Protein AF-A0A6M8VWE5-F1 (afdb_monomer)

Solvent-accessible surface area (backbone atoms only — not comparable to full-atom values): 10498 Å² total; per-residue (Å²): 145,87,81,88,87,76,88,83,74,93,84,83,83,91,85,79,93,81,83,80,83,78,76,69,70,76,81,87,74,70,77,74,68,63,61,76,45,59,41,79,74,76,52,72,68,44,45,49,39,44,30,65,55,45,49,64,32,52,50,23,32,72,73,40,56,74,71,44,21,54,48,24,43,53,59,65,44,54,65,58,68,41,86,69,48,24,54,46,39,39,51,51,52,41,74,60,38,50,70,63,37,53,54,34,42,68,41,92,49,55,72,33,13,30,49,27,28,46,50,30,15,48,54,35,32,60,73,38,44,55,55,32,61,60,33,54,62,42,88,52,63,70,40,17,53,30,16,50,53,11,50,52,42,26,52,52,44,50,76,77,41,84,49,63,46,65,73,79,51,53,60,55,55,54,48,44,71,76,57,58,74,129

Foldseek 3Di:
DPPDPPDDDDDDDDPDPPDPPPPPPPCPDDPLDQDQQQDPDADPVNLVSLLVLLVVLLVQLQPNDLVSNVVSLVSLLVSLPDQNRDLNSLVSNCVNPVVSLLVQLVDPPLSSNLSSLLSLLSSLADSSLVSLLVQCPPPPPSNVVSSVVSVVNSVVQVVRDPHNYDPVCVVVSVVCNVPPDD

Structure (mmCIF, N/CA/C/O backbone):
data_AF-A0A6M8VWE5-F1
#
_entry.id   AF-A0A6M8VWE5-F1
#
loop_
_atom_site.group_PDB
_atom_site.id
_atom_site.type_symbol
_atom_site.label_atom_id
_atom_site.label_alt_id
_atom_site.label_comp_id
_atom_site.label_asym_id
_atom_site.label_entity_id
_atom_site.label_seq_id
_atom_site.pdbx_PDB_ins_code
_atom_site.Cartn_x
_atom_site.Cartn_y
_atom_site.Cartn_z
_atom_site.occupancy
_atom_site.B_iso_or_equiv
_atom_site.auth_seq_id
_atom_site.auth_comp_id
_atom_site.auth_asym_id
_atom_site.auth_atom_id
_atom_site.pdbx_PDB_model_num
ATOM 1 N N . MET A 1 1 ? -28.622 81.169 -13.353 1.00 53.28 1 MET A N 1
ATOM 2 C CA . MET A 1 1 ? -27.261 80.603 -13.519 1.00 53.28 1 MET A CA 1
ATOM 3 C C . MET A 1 1 ? -27.114 79.248 -12.798 1.00 53.28 1 MET A C 1
ATOM 5 O O . MET A 1 1 ? -26.050 78.955 -12.278 1.00 53.28 1 MET A O 1
ATOM 9 N N . ALA A 1 2 ? -28.160 78.401 -12.782 1.00 53.31 2 ALA A N 1
ATOM 10 C CA . ALA A 1 2 ? -28.183 77.156 -11.993 1.00 53.31 2 ALA A CA 1
ATOM 11 C C . ALA A 1 2 ? -29.014 76.023 -12.645 1.00 53.31 2 ALA A C 1
ATOM 13 O O . ALA A 1 2 ? -29.638 75.232 -11.950 1.00 53.31 2 ALA A O 1
ATOM 14 N N . GLU A 1 3 ? -29.053 75.945 -13.983 1.00 52.59 3 GLU A N 1
ATOM 15 C CA . GLU A 1 3 ? -29.968 75.021 -14.690 1.00 52.59 3 GLU A CA 1
ATOM 16 C C . GLU A 1 3 ? -29.360 74.325 -15.926 1.00 52.59 3 GLU A C 1
ATOM 18 O O . GLU A 1 3 ? -30.067 73.803 -16.780 1.00 52.59 3 GLU A O 1
ATOM 23 N N . ARG A 1 4 ? -28.025 74.278 -16.035 1.00 52.88 4 ARG A N 1
ATOM 24 C CA . ARG A 1 4 ? -27.308 73.750 -17.217 1.00 52.88 4 ARG A CA 1
ATOM 25 C C . ARG A 1 4 ? -26.644 72.374 -17.037 1.00 52.88 4 ARG A C 1
ATOM 27 O O . ARG A 1 4 ? -25.819 71.995 -17.857 1.00 52.88 4 ARG A O 1
ATOM 34 N N . MET A 1 5 ? -26.998 71.609 -16.001 1.00 54.84 5 MET A N 1
ATOM 35 C CA . MET A 1 5 ? -26.301 70.354 -15.643 1.00 54.84 5 MET A CA 1
ATOM 36 C C . MET A 1 5 ? -27.196 69.107 -15.580 1.00 54.84 5 MET A C 1
ATOM 38 O O . MET A 1 5 ? -26.909 68.143 -14.877 1.00 54.84 5 MET A O 1
ATOM 42 N N . ARG A 1 6 ? -28.289 69.091 -16.346 1.00 55.53 6 ARG A N 1
ATOM 43 C CA . ARG A 1 6 ? -29.068 67.879 -16.636 1.00 55.53 6 ARG A CA 1
ATOM 44 C C . ARG A 1 6 ? -29.276 67.819 -18.145 1.00 55.53 6 ARG A C 1
ATOM 46 O O . ARG A 1 6 ? -29.725 68.811 -18.703 1.00 55.53 6 ARG A O 1
ATOM 53 N N . ARG A 1 7 ? -29.037 66.653 -18.760 1.00 53.41 7 ARG A N 1
ATOM 54 C CA . ARG A 1 7 ? -29.209 66.323 -20.199 1.00 53.41 7 ARG A CA 1
ATOM 55 C C . ARG A 1 7 ? -27.950 66.449 -21.071 1.00 53.41 7 ARG A C 1
ATOM 57 O O . ARG A 1 7 ? -27.929 67.223 -22.016 1.00 53.41 7 ARG A O 1
ATOM 64 N N . ILE A 1 8 ? -26.955 65.600 -20.817 1.00 57.03 8 ILE A N 1
ATOM 65 C CA . ILE A 1 8 ? -26.149 65.012 -21.900 1.00 57.03 8 ILE A CA 1
ATOM 66 C C . ILE A 1 8 ? -26.122 63.492 -21.632 1.00 57.03 8 ILE A C 1
ATOM 68 O O . ILE A 1 8 ? -25.490 63.039 -20.688 1.00 57.03 8 ILE A O 1
ATOM 72 N N . THR A 1 9 ? -27.102 62.754 -22.170 1.00 54.66 9 THR A N 1
ATOM 73 C CA . THR A 1 9 ? -26.881 61.803 -23.285 1.00 54.66 9 THR A CA 1
ATOM 74 C C . THR A 1 9 ? -26.186 60.527 -22.777 1.00 54.66 9 THR A C 1
ATOM 76 O O . THR A 1 9 ? -24.971 60.435 -22.761 1.00 54.66 9 THR A O 1
ATOM 79 N N . ARG A 1 10 ? -26.887 59.550 -22.176 1.00 55.53 10 ARG A N 1
ATOM 80 C CA . ARG A 1 10 ? -27.600 58.461 -22.887 1.00 55.53 10 ARG A CA 1
ATOM 81 C C . ARG A 1 10 ? -27.092 58.267 -24.318 1.00 55.53 10 ARG A C 1
ATOM 83 O O . ARG A 1 10 ? -27.664 58.881 -25.205 1.00 55.53 10 ARG A O 1
ATOM 90 N N . LEU A 1 11 ? -26.049 57.450 -24.497 1.00 56.16 11 LEU A N 1
ATOM 91 C CA . LEU A 1 11 ? -25.723 56.631 -25.684 1.00 56.16 11 LEU A CA 1
ATOM 92 C C . LEU A 1 11 ? -24.263 56.159 -25.563 1.00 56.16 11 LEU A C 1
ATOM 94 O O . LEU A 1 11 ? -23.374 56.846 -26.036 1.00 56.16 11 LEU A O 1
ATOM 98 N N . PHE A 1 12 ? -24.016 55.023 -24.906 1.00 48.28 12 PHE A N 1
ATOM 99 C CA . PHE A 1 12 ? -22.943 54.086 -25.287 1.00 48.28 12 PHE A CA 1
ATOM 100 C C . PHE A 1 12 ? -23.171 52.726 -24.596 1.00 48.28 12 PHE A C 1
ATOM 102 O O . PHE A 1 12 ? -22.573 52.421 -23.566 1.00 48.28 12 PHE A O 1
ATOM 109 N N . PRO A 1 13 ? -24.107 51.911 -25.109 1.00 58.00 13 PRO A N 1
ATOM 110 C CA . PRO A 1 13 ? -24.077 50.467 -24.926 1.00 58.00 13 PRO A CA 1
ATOM 111 C C . PRO A 1 13 ? -23.091 49.837 -25.945 1.00 58.00 13 PRO A C 1
ATOM 113 O O . PRO A 1 13 ? -22.743 50.470 -26.938 1.00 58.00 13 PRO A O 1
ATOM 116 N N . VAL A 1 14 ? -22.722 48.562 -25.757 1.00 51.16 14 VAL A N 1
ATOM 117 C CA . VAL A 1 14 ? -22.163 47.647 -26.795 1.00 51.16 14 VAL A CA 1
ATOM 118 C C . VAL A 1 14 ? -20.628 47.547 -26.971 1.00 51.16 14 VAL A C 1
ATOM 120 O O . VAL A 1 14 ? -20.170 47.109 -28.017 1.00 51.16 14 VAL A O 1
ATOM 123 N N . LEU A 1 15 ? -19.775 47.823 -25.975 1.00 48.59 15 LEU A N 1
ATOM 124 C CA . LEU A 1 15 ? -18.328 47.581 -26.174 1.00 48.59 15 LEU A CA 1
ATOM 125 C C . LEU A 1 15 ? -17.571 47.086 -24.940 1.00 48.59 15 LEU A C 1
ATOM 127 O O . LEU A 1 15 ? -16.626 47.718 -24.497 1.00 48.59 15 LEU A O 1
ATOM 131 N N . LEU A 1 16 ? -17.964 45.927 -24.397 1.00 50.66 16 LEU A N 1
ATOM 132 C CA . LEU A 1 16 ? -16.999 45.020 -23.749 1.00 50.66 16 LEU A CA 1
ATOM 133 C C . LEU A 1 16 ? -17.520 43.571 -23.663 1.00 50.66 16 LEU A C 1
ATOM 135 O O . LEU A 1 16 ? -17.358 42.868 -22.670 1.00 50.66 16 LEU A O 1
ATOM 139 N N . THR A 1 17 ? -18.160 43.111 -24.734 1.00 52.81 17 THR A N 1
ATOM 140 C CA . THR A 1 17 ? -18.652 41.737 -24.907 1.00 52.81 17 THR A CA 1
ATOM 141 C C . THR A 1 17 ? -17.543 40.840 -25.484 1.00 52.81 17 THR A C 1
ATOM 143 O O . THR A 1 17 ? -17.741 40.200 -26.509 1.00 52.81 17 THR A O 1
ATOM 146 N N . LEU A 1 18 ? -16.332 40.846 -24.903 1.00 50.97 18 LEU A N 1
ATOM 147 C CA . LEU A 1 18 ? -15.209 40.026 -25.400 1.00 50.97 18 LEU A CA 1
ATOM 148 C C . LEU A 1 18 ? -14.121 39.742 -24.341 1.00 50.97 18 LEU A C 1
ATOM 150 O O . LEU A 1 18 ? -12.933 39.830 -24.625 1.00 50.97 18 LEU A O 1
ATOM 154 N N . ALA A 1 19 ? -14.504 39.433 -23.099 1.00 52.41 19 ALA A N 1
ATOM 155 C CA . ALA A 1 19 ? -13.534 39.128 -22.035 1.00 52.41 19 ALA A CA 1
ATOM 156 C C . ALA A 1 19 ? -13.986 38.007 -21.078 1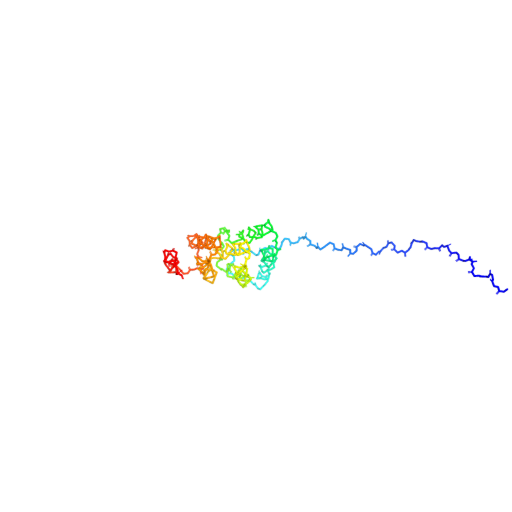.00 52.41 19 ALA A C 1
ATOM 158 O O . ALA A 1 19 ? -13.614 38.006 -19.911 1.00 52.41 19 ALA A O 1
ATOM 159 N N . ALA A 1 20 ? -14.810 37.059 -21.544 1.00 51.19 20 ALA A N 1
ATOM 160 C CA . ALA A 1 20 ? -15.403 36.035 -20.669 1.00 51.19 20 ALA A CA 1
ATOM 161 C C . ALA A 1 20 ? -15.288 34.583 -21.178 1.00 51.19 20 ALA A C 1
ATOM 163 O O . ALA A 1 20 ? -15.993 33.711 -20.685 1.00 51.19 20 ALA A O 1
ATOM 164 N N . CYS A 1 21 ? -14.392 34.292 -22.129 1.00 49.28 21 CYS A N 1
ATOM 165 C CA . CYS A 1 21 ? -14.087 32.912 -22.554 1.00 49.28 21 CYS A CA 1
ATOM 166 C C . CYS A 1 21 ? -12.735 32.387 -22.027 1.00 49.28 21 CYS A C 1
ATOM 168 O O . CYS A 1 21 ? -12.217 31.413 -22.557 1.00 49.28 21 CYS A O 1
ATOM 170 N N . VAL A 1 22 ? -12.163 32.999 -20.979 1.00 55.31 22 VAL A N 1
ATOM 171 C CA . VAL A 1 22 ? -10.914 32.522 -20.333 1.00 55.31 22 VAL A CA 1
ATOM 172 C C . VAL A 1 22 ? -11.195 31.742 -19.041 1.00 55.31 22 VAL A C 1
ATOM 174 O O . VAL A 1 22 ? -10.306 31.511 -18.229 1.00 55.31 22 VAL A O 1
ATOM 177 N N . PHE A 1 23 ? -12.422 31.248 -18.856 1.00 56.16 23 PHE A N 1
ATOM 178 C CA . PHE A 1 23 ? -12.626 30.079 -18.001 1.00 56.16 23 PHE A CA 1
ATOM 179 C C . PHE A 1 23 ? -12.147 28.851 -18.771 1.00 56.16 23 PHE A C 1
ATOM 181 O O . PHE A 1 23 ? -12.939 28.041 -19.246 1.00 56.16 23 PHE A O 1
ATOM 188 N N . SER A 1 24 ? -10.827 28.757 -18.935 1.00 57.91 24 SER A N 1
ATOM 189 C CA . SER A 1 24 ? -10.140 27.532 -19.302 1.00 57.91 24 SER A CA 1
ATOM 190 C C . SER A 1 24 ? -10.585 26.480 -18.296 1.00 57.91 24 SER A C 1
ATOM 192 O O . SER A 1 24 ? -10.129 26.472 -17.152 1.00 57.91 24 SER A O 1
ATOM 194 N N . THR A 1 25 ? -11.531 25.629 -18.687 1.00 57.16 25 THR A N 1
ATOM 195 C CA . THR A 1 25 ? -11.810 24.393 -17.963 1.00 57.16 25 THR A CA 1
ATOM 196 C C . THR A 1 25 ? -10.462 23.718 -17.746 1.00 57.16 25 THR A C 1
ATOM 198 O O . THR A 1 25 ? -9.737 23.551 -18.736 1.00 57.16 25 THR A O 1
ATOM 201 N N . PRO A 1 26 ? -10.072 23.383 -16.502 1.00 58.34 26 PRO A N 1
ATOM 202 C CA . PRO A 1 26 ? -8.828 22.665 -16.289 1.00 58.34 26 PRO A CA 1
ATOM 203 C C . PRO A 1 26 ? -8.879 21.436 -17.187 1.00 58.34 26 PRO A C 1
ATOM 205 O O . PRO A 1 26 ? -9.919 20.782 -17.284 1.00 58.34 26 PRO A O 1
ATOM 208 N N . ALA A 1 27 ? -7.798 21.209 -17.926 1.00 53.81 27 ALA A N 1
ATOM 209 C CA . ALA A 1 27 ? -7.677 20.125 -18.879 1.00 53.81 27 ALA A CA 1
ATOM 210 C C . ALA A 1 27 ? -7.803 18.776 -18.146 1.00 53.81 27 ALA A C 1
ATOM 212 O O . ALA A 1 27 ? -6.816 18.130 -17.810 1.00 53.81 27 ALA A O 1
ATOM 213 N N . PHE A 1 28 ? -9.038 18.344 -17.892 1.00 51.38 28 PHE A N 1
ATOM 214 C CA . PHE A 1 28 ? -9.401 16.983 -17.527 1.00 51.38 28 PHE A CA 1
ATOM 215 C C . PHE A 1 28 ? -9.200 16.122 -18.777 1.00 51.38 28 PHE A C 1
ATOM 217 O O . PHE A 1 28 ? -10.156 15.810 -19.480 1.00 51.38 28 PHE A O 1
ATOM 224 N N . GLY A 1 29 ? -7.952 15.839 -19.150 1.00 45.94 29 GLY A N 1
ATOM 225 C CA . GLY A 1 29 ? -7.696 15.253 -20.470 1.00 45.94 29 GLY A CA 1
ATOM 226 C C . GLY A 1 29 ? -6.442 14.415 -20.619 1.00 45.94 29 GLY A C 1
ATOM 227 O O . GLY A 1 29 ? -6.321 13.707 -21.612 1.00 45.94 29 GLY A O 1
ATOM 228 N N . GLN A 1 30 ? -5.537 14.420 -19.647 1.00 55.78 30 GLN A N 1
ATOM 229 C CA . GLN A 1 30 ? -4.517 13.387 -19.567 1.00 55.78 30 GLN A CA 1
ATOM 230 C C . GLN A 1 30 ? -4.830 12.577 -18.324 1.00 55.78 30 GLN A C 1
ATOM 232 O O . GLN A 1 30 ? -4.459 12.945 -17.215 1.00 55.78 30 GLN A O 1
ATOM 237 N N . LEU A 1 31 ? -5.589 11.491 -18.519 1.00 54.59 31 LEU A N 1
ATOM 238 C CA . LEU A 1 31 ? -5.511 10.349 -17.614 1.00 54.59 31 LEU A CA 1
ATOM 239 C C . LEU A 1 31 ? -4.023 10.078 -17.454 1.00 54.59 31 LEU A C 1
ATOM 241 O O . LEU A 1 31 ? -3.384 9.659 -18.416 1.00 54.59 31 LEU A O 1
ATOM 245 N N . GLU A 1 32 ? -3.478 10.445 -16.298 1.00 70.00 32 GLU A N 1
ATOM 246 C CA . GLU A 1 32 ? -2.050 10.387 -16.057 1.00 70.00 32 GLU A CA 1
ATOM 247 C C . GLU A 1 32 ? -1.624 8.934 -16.202 1.00 70.00 32 GLU A C 1
ATOM 249 O O . GLU A 1 32 ? -1.943 8.071 -15.376 1.00 70.00 32 GLU A O 1
ATOM 254 N N . SER A 1 33 ? -1.051 8.634 -17.365 1.00 85.38 33 SER A N 1
ATOM 255 C CA . SER A 1 33 ? -0.776 7.271 -17.759 1.00 85.38 33 SER A CA 1
ATOM 256 C C . SER A 1 33 ? 0.362 6.793 -16.884 1.00 85.38 33 SER A C 1
ATOM 258 O O . SER A 1 33 ? 1.475 7.308 -16.986 1.00 85.38 33 SER A O 1
ATOM 260 N N . LEU A 1 34 ? 0.081 5.818 -16.023 1.00 93.12 34 LEU A N 1
ATOM 261 C CA . LEU A 1 34 ? 1.135 5.153 -15.279 1.00 93.12 34 LEU A CA 1
ATOM 262 C C . LEU A 1 34 ? 2.167 4.574 -16.256 1.00 93.12 34 LEU A C 1
ATOM 264 O O . LEU A 1 34 ? 1.775 4.001 -17.282 1.00 93.12 34 LEU A O 1
ATOM 268 N N . PRO A 1 35 ? 3.465 4.654 -15.927 1.00 95.44 35 PRO A N 1
ATOM 269 C CA . PRO A 1 35 ? 4.476 3.927 -16.674 1.00 95.44 35 PRO A CA 1
ATOM 270 C C . PRO A 1 35 ? 4.178 2.414 -16.643 1.00 95.44 35 PRO A C 1
ATOM 272 O O . PRO A 1 35 ? 3.539 1.929 -15.699 1.00 95.44 35 PRO A O 1
ATOM 275 N N . PRO A 1 36 ? 4.642 1.641 -17.645 1.00 95.94 36 PRO A N 1
ATOM 276 C CA . PRO A 1 36 ? 4.513 0.186 -17.643 1.00 95.94 36 PRO A CA 1
ATOM 277 C C . PRO A 1 36 ? 5.018 -0.414 -16.327 1.00 95.94 36 PRO A C 1
ATOM 279 O O . PRO A 1 36 ? 6.064 -0.005 -15.820 1.00 95.94 36 PRO A O 1
ATOM 282 N N . THR A 1 37 ? 4.256 -1.345 -15.750 1.00 95.38 37 THR A N 1
ATOM 283 C CA . THR A 1 37 ? 4.498 -1.913 -14.408 1.00 95.38 37 THR A CA 1
ATOM 284 C C . THR A 1 37 ? 5.548 -3.024 -14.394 1.00 95.38 37 THR A C 1
ATOM 286 O O . THR A 1 37 ? 5.927 -3.499 -13.330 1.00 95.38 37 THR A O 1
ATOM 289 N N . ASP A 1 38 ? 5.988 -3.467 -15.566 1.00 94.94 38 ASP A N 1
ATOM 290 C CA . ASP A 1 38 ? 6.959 -4.536 -15.807 1.00 94.94 38 ASP A CA 1
ATOM 291 C C . ASP A 1 38 ? 8.393 -4.012 -16.024 1.00 94.94 38 ASP A C 1
ATOM 293 O O . ASP A 1 38 ? 9.336 -4.800 -16.102 1.00 94.94 38 ASP A O 1
ATOM 297 N N . LYS A 1 39 ? 8.599 -2.685 -16.061 1.00 95.50 39 LYS A N 1
ATOM 298 C CA . LYS A 1 39 ? 9.935 -2.073 -16.169 1.00 95.50 39 LYS A CA 1
ATOM 299 C C . LYS A 1 39 ? 10.836 -2.489 -15.006 1.00 95.50 39 LYS A C 1
ATOM 301 O O . LYS A 1 39 ? 10.412 -2.534 -13.854 1.00 95.50 39 LYS A O 1
ATOM 306 N N . THR A 1 40 ? 12.118 -2.700 -15.285 1.00 94.12 40 THR A N 1
ATOM 307 C CA . THR A 1 40 ? 13.145 -2.999 -14.268 1.00 94.12 40 THR A CA 1
ATOM 308 C C . THR A 1 40 ? 13.851 -1.750 -13.738 1.00 94.12 40 THR A C 1
ATOM 310 O O . THR A 1 40 ? 14.436 -1.791 -12.657 1.00 94.12 40 THR A O 1
ATOM 313 N N . VAL A 1 41 ? 13.772 -0.631 -14.465 1.00 95.88 41 VAL A N 1
ATOM 314 C CA . VAL A 1 41 ? 14.356 0.665 -14.097 1.00 95.88 41 VAL A CA 1
ATOM 315 C C . VAL A 1 41 ? 13.323 1.762 -14.341 1.00 95.88 41 VAL A C 1
ATOM 317 O O . VAL A 1 41 ? 12.691 1.799 -15.396 1.00 95.88 41 VAL A O 1
ATOM 320 N N . TYR A 1 42 ? 13.168 2.652 -13.362 1.00 95.94 42 TYR A N 1
ATOM 321 C CA . TYR A 1 42 ? 12.267 3.802 -13.420 1.00 95.94 42 TYR A CA 1
ATOM 322 C C . TYR A 1 42 ? 13.092 5.084 -13.408 1.00 95.94 42 TYR A C 1
ATOM 324 O O . TYR A 1 42 ? 13.862 5.315 -12.473 1.00 95.94 42 TYR A O 1
ATOM 332 N N . SER A 1 43 ? 12.929 5.898 -14.449 1.00 97.06 43 SER A N 1
ATOM 333 C CA . SER A 1 43 ? 13.507 7.242 -14.521 1.00 97.06 43 SER A CA 1
ATOM 334 C C . SER A 1 43 ? 12.826 8.191 -13.529 1.00 97.06 43 SER A C 1
ATOM 336 O O . SER A 1 43 ? 11.756 7.884 -13.000 1.00 97.06 43 SER A O 1
ATOM 338 N N . ASP A 1 44 ? 13.399 9.374 -13.305 1.00 96.25 44 ASP A N 1
ATOM 339 C CA . ASP A 1 44 ? 12.764 10.395 -12.459 1.00 96.25 44 ASP A CA 1
ATOM 340 C C . ASP A 1 44 ? 11.414 10.853 -13.027 1.00 96.25 44 ASP A C 1
ATOM 342 O O . ASP A 1 44 ? 10.466 11.061 -12.271 1.00 96.25 44 ASP A O 1
ATOM 346 N N . ALA A 1 45 ? 11.286 10.907 -14.357 1.00 95.81 45 ALA A N 1
ATOM 347 C CA . ALA A 1 45 ? 10.015 11.184 -15.021 1.00 95.81 45 ALA A CA 1
ATOM 348 C C . ALA A 1 45 ? 8.971 10.089 -14.739 1.00 95.81 45 ALA A C 1
ATOM 350 O O . ALA A 1 45 ? 7.825 10.402 -14.418 1.00 95.81 45 ALA A O 1
ATOM 351 N N . ASP A 1 46 ? 9.364 8.809 -14.785 1.00 97.00 46 ASP A N 1
ATOM 352 C CA . ASP A 1 46 ? 8.452 7.712 -14.442 1.00 97.00 46 ASP A CA 1
ATOM 353 C C . ASP A 1 46 ? 8.025 7.782 -12.963 1.00 97.00 46 ASP A C 1
ATOM 355 O O . ASP A 1 46 ? 6.858 7.573 -12.633 1.00 97.00 46 ASP A O 1
ATOM 359 N N . LYS A 1 47 ? 8.956 8.100 -12.052 1.00 97.12 47 LYS A N 1
ATOM 360 C CA . LYS A 1 47 ? 8.651 8.274 -10.621 1.00 97.12 47 LYS A CA 1
ATOM 361 C C . LYS A 1 47 ? 7.709 9.448 -10.382 1.00 97.12 47 LYS A C 1
ATOM 363 O O . LYS A 1 47 ? 6.808 9.337 -9.555 1.00 97.12 47 LYS A O 1
ATOM 368 N N . GLN A 1 48 ? 7.877 10.546 -11.117 1.00 95.81 48 GLN A N 1
ATOM 369 C CA . GLN A 1 48 ? 6.978 11.693 -11.047 1.00 95.81 48 GLN A CA 1
ATOM 370 C C . GLN A 1 48 ? 5.561 11.321 -11.502 1.00 95.81 48 GLN A C 1
ATOM 372 O O . GLN A 1 48 ? 4.609 11.682 -10.816 1.00 95.81 48 GLN A O 1
ATOM 377 N N . GLN A 1 49 ? 5.420 10.538 -12.578 1.0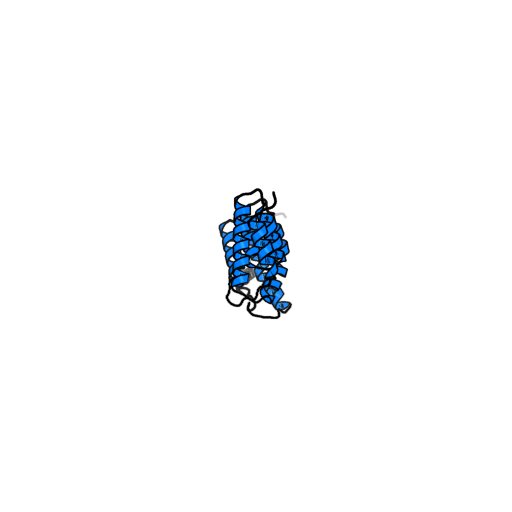0 96.00 49 GLN A N 1
ATOM 378 C CA . GLN A 1 49 ? 4.123 10.013 -13.030 1.00 96.00 49 GLN A CA 1
ATOM 379 C C . GLN A 1 49 ? 3.478 9.086 -11.992 1.00 96.00 49 GLN A C 1
ATOM 381 O O . GLN A 1 49 ? 2.279 9.175 -11.738 1.00 96.00 49 GLN A O 1
ATOM 386 N N . ILE A 1 50 ? 4.262 8.207 -11.356 1.00 97.00 50 ILE A N 1
ATOM 387 C CA . ILE A 1 50 ? 3.767 7.355 -10.264 1.00 97.00 50 ILE A CA 1
ATOM 388 C C . ILE A 1 50 ? 3.298 8.219 -9.092 1.00 97.00 50 ILE A C 1
ATOM 390 O O . ILE A 1 50 ? 2.201 8.005 -8.583 1.00 97.00 50 ILE A O 1
ATOM 394 N N . ASN A 1 51 ? 4.089 9.211 -8.684 1.00 96.56 51 ASN A N 1
ATOM 395 C CA . ASN A 1 51 ? 3.732 10.099 -7.584 1.00 96.56 51 ASN A CA 1
ATOM 396 C C . ASN A 1 51 ? 2.440 10.866 -7.876 1.00 96.56 51 ASN A C 1
ATOM 398 O O . ASN A 1 51 ? 1.519 10.857 -7.066 1.00 96.56 51 ASN A O 1
ATOM 402 N N . ALA A 1 52 ? 2.338 11.473 -9.053 1.00 95.50 52 ALA A N 1
ATOM 403 C CA . ALA A 1 52 ? 1.169 12.242 -9.444 1.00 95.50 52 ALA A CA 1
ATOM 404 C C . ALA A 1 52 ? -0.086 11.360 -9.635 1.00 95.50 52 ALA A C 1
ATOM 406 O O . ALA A 1 52 ? -1.187 11.773 -9.267 1.00 95.50 52 ALA A O 1
ATOM 407 N N . TYR A 1 53 ? 0.079 10.083 -10.004 1.00 96.38 53 TYR A N 1
ATOM 408 C CA . TYR A 1 53 ? -0.990 9.088 -9.904 1.00 96.38 53 TYR A CA 1
ATOM 409 C C . TYR A 1 53 ? -1.383 8.792 -8.443 1.00 96.38 53 TYR A C 1
ATOM 411 O O . TYR A 1 53 ? -2.568 8.715 -8.109 1.00 96.38 53 TYR A O 1
ATOM 419 N N . VAL A 1 54 ? -0.417 8.586 -7.552 1.00 97.44 54 VAL A N 1
ATOM 420 C CA . VAL A 1 54 ? -0.648 8.119 -6.177 1.00 97.44 54 VAL A CA 1
ATOM 421 C C . VAL A 1 54 ? -1.224 9.217 -5.275 1.00 97.44 54 VAL A C 1
ATOM 423 O O . VAL A 1 54 ? -2.236 8.989 -4.608 1.00 97.44 54 VAL A O 1
ATOM 426 N N . THR A 1 55 ? -0.634 10.413 -5.265 1.00 96.94 55 THR A N 1
ATOM 427 C CA . THR A 1 55 ? -0.971 11.511 -4.342 1.00 96.94 55 THR A CA 1
ATOM 428 C C . THR A 1 55 ? -2.469 11.862 -4.283 1.00 96.94 55 THR A C 1
ATOM 430 O O . THR A 1 55 ? -3.022 11.852 -3.180 1.00 96.94 55 THR A O 1
ATOM 433 N N . PRO A 1 56 ? -3.186 12.130 -5.395 1.00 96.50 56 PRO A N 1
ATOM 434 C CA . PRO A 1 56 ? -4.603 12.504 -5.328 1.00 96.50 56 PRO A CA 1
ATOM 435 C C . PRO A 1 56 ? -5.491 11.369 -4.795 1.00 96.50 56 PRO A C 1
ATOM 437 O O . PRO A 1 56 ? -6.514 11.615 -4.149 1.00 96.50 56 PRO A O 1
ATOM 440 N N . ARG A 1 57 ? -5.092 10.112 -5.017 1.00 98.12 57 ARG A N 1
ATOM 441 C CA . ARG A 1 57 ? -5.806 8.935 -4.508 1.00 98.12 57 ARG A CA 1
ATOM 442 C C . ARG A 1 57 ? -5.584 8.764 -3.011 1.00 98.12 57 ARG A C 1
ATOM 444 O O . ARG A 1 57 ? -6.542 8.493 -2.296 1.00 98.12 57 ARG A O 1
ATOM 451 N N . LEU A 1 58 ? -4.370 9.005 -2.517 1.00 98.25 58 LEU A N 1
ATOM 452 C CA . LEU A 1 58 ? -4.109 9.051 -1.075 1.00 98.25 58 LEU A CA 1
ATOM 453 C C . LEU A 1 58 ? -4.885 10.188 -0.399 1.00 98.25 58 LEU A C 1
ATOM 455 O O . LEU A 1 58 ? -5.515 9.965 0.633 1.00 98.25 58 LEU A O 1
ATOM 459 N N . GLY A 1 59 ? -4.949 11.365 -1.029 1.00 97.94 59 GLY A N 1
ATOM 460 C CA . GLY A 1 59 ? -5.798 12.466 -0.566 1.00 97.94 59 GLY A CA 1
ATOM 461 C C . GLY A 1 59 ? -7.281 12.083 -0.499 1.00 97.94 59 GLY A C 1
ATOM 462 O O . GLY A 1 59 ? -7.966 12.436 0.459 1.00 97.94 59 GLY A O 1
ATOM 463 N N . SER A 1 60 ? -7.763 11.297 -1.466 1.00 97.88 60 SER A N 1
ATOM 464 C CA . SER A 1 60 ? -9.136 10.773 -1.478 1.00 97.88 60 SER A CA 1
ATOM 465 C C . SER A 1 60 ? -9.384 9.693 -0.418 1.00 97.88 60 SER A C 1
ATOM 467 O O . SER A 1 60 ? -10.510 9.577 0.058 1.00 97.88 60 SER A O 1
ATOM 469 N N . ILE A 1 61 ? -8.365 8.920 -0.024 1.00 98.12 61 ILE A N 1
ATOM 470 C CA . ILE A 1 61 ? -8.460 7.986 1.110 1.00 98.12 61 ILE A CA 1
ATOM 471 C C . ILE A 1 61 ? -8.586 8.752 2.430 1.00 98.12 61 ILE A C 1
ATOM 473 O O . ILE A 1 61 ? -9.425 8.388 3.246 1.00 98.12 61 ILE A O 1
ATOM 477 N N . GLY A 1 62 ? -7.786 9.801 2.638 1.00 97.44 62 GLY A N 1
ATOM 478 C CA . GLY A 1 62 ? -7.812 10.568 3.888 1.00 97.44 62 GLY A CA 1
ATOM 479 C C . GLY A 1 62 ? -9.043 11.459 4.039 1.00 97.44 62 GLY A C 1
ATOM 480 O O . GLY A 1 62 ? -9.666 11.479 5.095 1.00 97.44 62 GLY A O 1
ATOM 481 N N . ASN A 1 63 ? -9.420 12.164 2.970 1.00 96.75 63 ASN A N 1
ATOM 482 C CA . ASN A 1 63 ? -10.388 13.264 3.045 1.00 96.75 63 ASN A CA 1
ATOM 483 C C . ASN A 1 63 ? -11.697 13.001 2.291 1.00 96.75 63 ASN A C 1
ATOM 485 O O . ASN A 1 63 ? -12.613 13.815 2.354 1.00 96.75 63 ASN A O 1
ATOM 489 N N . GLY A 1 64 ? -11.782 11.917 1.518 1.00 91.31 64 GLY A N 1
ATOM 490 C CA . GLY A 1 64 ? -12.979 11.609 0.742 1.00 91.31 64 GLY A CA 1
ATOM 491 C C . GLY A 1 64 ? -14.082 10.980 1.587 1.00 91.31 64 GLY A C 1
ATOM 492 O O . GLY A 1 64 ? -13.821 10.400 2.635 1.00 91.31 64 GLY A O 1
ATOM 493 N N . GLU A 1 65 ? -15.309 11.013 1.077 1.00 95.44 65 GLU A N 1
ATOM 494 C CA . GLU A 1 65 ? -16.421 10.200 1.584 1.00 95.44 65 GLU A CA 1
ATOM 495 C C . GLU A 1 65 ? -16.184 8.703 1.331 1.00 95.44 65 GLU A C 1
ATOM 497 O O . GLU A 1 65 ? -15.401 8.334 0.452 1.00 95.44 65 GLU A O 1
ATOM 502 N N . THR A 1 66 ? -16.914 7.821 2.021 1.00 95.00 66 THR A N 1
ATOM 503 C CA . THR A 1 66 ? -16.759 6.352 1.933 1.00 95.00 66 THR A CA 1
ATOM 504 C C . THR A 1 66 ? -16.610 5.834 0.497 1.00 95.00 66 THR A C 1
ATOM 506 O O . THR A 1 66 ? -15.644 5.138 0.180 1.00 95.00 66 THR A O 1
ATOM 509 N N . A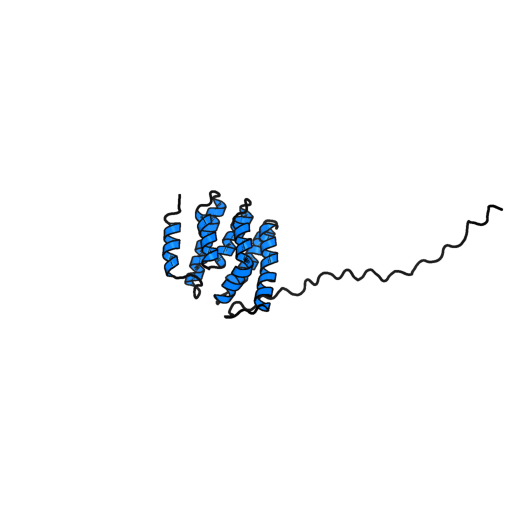LA A 1 67 ? -17.498 6.239 -0.417 1.00 95.94 67 ALA A N 1
ATOM 510 C CA . ALA A 1 67 ? -17.441 5.818 -1.819 1.00 95.94 67 ALA A CA 1
ATOM 511 C C . ALA A 1 67 ? -16.182 6.322 -2.556 1.00 95.94 67 ALA A C 1
ATOM 513 O O . ALA A 1 67 ? -15.633 5.626 -3.417 1.00 95.94 67 ALA A O 1
ATOM 514 N N . ALA A 1 68 ? -15.705 7.525 -2.224 1.00 96.81 68 ALA A N 1
ATOM 515 C CA . ALA A 1 68 ? -14.478 8.083 -2.782 1.00 96.81 68 ALA A CA 1
ATOM 516 C C . ALA A 1 68 ? -13.237 7.356 -2.246 1.00 96.81 68 ALA A C 1
ATOM 518 O O . ALA A 1 68 ? -12.365 7.018 -3.048 1.00 96.81 68 ALA A O 1
ATOM 519 N N . ARG A 1 69 ? -13.201 7.034 -0.945 1.00 97.75 69 ARG A N 1
ATOM 520 C CA . ARG A 1 69 ? -12.124 6.252 -0.313 1.00 97.75 69 ARG A CA 1
ATOM 521 C C . ARG A 1 69 ? -11.994 4.875 -0.952 1.00 97.75 69 ARG A C 1
ATOM 523 O O . ARG A 1 69 ? -10.909 4.481 -1.377 1.00 97.75 69 ARG A O 1
ATOM 530 N N . GLU A 1 70 ? -13.110 4.163 -1.099 1.00 96.56 70 GLU A N 1
ATOM 531 C CA . GLU A 1 70 ? -13.109 2.834 -1.709 1.00 96.56 70 GLU A CA 1
ATOM 532 C C . GLU A 1 70 ? -12.673 2.853 -3.172 1.00 96.56 70 GLU A C 1
ATOM 534 O O . GLU A 1 70 ? -11.918 1.981 -3.607 1.00 96.56 70 GLU A O 1
ATOM 539 N N . ARG A 1 71 ? -13.154 3.832 -3.946 1.00 97.75 71 ARG A N 1
ATOM 540 C CA . ARG A 1 71 ? -12.736 4.016 -5.338 1.00 97.75 71 ARG A CA 1
ATOM 541 C C . ARG A 1 71 ? -11.237 4.285 -5.416 1.00 97.75 71 ARG A C 1
ATOM 543 O O . ARG A 1 71 ? -10.555 3.599 -6.169 1.00 97.75 71 ARG A O 1
ATOM 550 N N . ALA A 1 72 ? -10.727 5.209 -4.604 1.00 98.00 72 ALA A N 1
ATOM 551 C CA . ALA A 1 72 ? -9.309 5.538 -4.566 1.00 98.00 72 ALA A CA 1
ATOM 552 C C . ALA A 1 72 ? -8.449 4.323 -4.199 1.00 98.00 72 ALA A C 1
ATOM 554 O O . ALA A 1 72 ? -7.467 4.039 -4.886 1.00 98.00 72 ALA A O 1
ATOM 555 N N . ARG A 1 73 ? -8.865 3.535 -3.197 1.00 98.25 73 ARG A N 1
ATOM 556 C CA . ARG A 1 73 ? -8.227 2.253 -2.882 1.00 98.25 73 ARG A CA 1
ATOM 557 C C . ARG A 1 73 ? -8.241 1.322 -4.090 1.00 98.25 73 ARG A C 1
ATOM 559 O O . ARG A 1 73 ? -7.189 0.823 -4.466 1.00 98.25 73 ARG A O 1
ATOM 566 N N . ARG A 1 74 ? -9.399 1.072 -4.714 1.00 97.88 74 ARG A N 1
ATOM 567 C CA . ARG A 1 74 ? -9.483 0.178 -5.886 1.00 97.88 74 ARG A CA 1
ATOM 568 C C . ARG A 1 74 ? -8.521 0.615 -6.988 1.00 97.88 74 ARG A C 1
ATOM 570 O O . ARG A 1 74 ? -7.797 -0.226 -7.506 1.00 97.88 74 ARG A O 1
ATOM 577 N N . GLU A 1 75 ? -8.470 1.905 -7.299 1.00 97.12 75 GLU A N 1
ATOM 578 C CA . GLU A 1 75 ? -7.566 2.451 -8.313 1.00 97.12 75 GLU A CA 1
ATOM 579 C C . GLU A 1 75 ? -6.086 2.283 -7.946 1.00 97.12 75 GLU A C 1
ATOM 581 O O . GLU A 1 75 ? -5.290 1.917 -8.807 1.00 97.12 75 GLU A O 1
ATOM 586 N N . LEU A 1 76 ? -5.699 2.488 -6.685 1.00 97.62 76 LEU A N 1
ATOM 587 C CA . LEU A 1 76 ? -4.323 2.239 -6.230 1.00 97.62 76 LEU A CA 1
ATOM 588 C C . LEU A 1 76 ? -3.936 0.759 -6.333 1.00 97.62 76 LEU A C 1
ATOM 590 O O . LEU A 1 76 ? -2.788 0.442 -6.635 1.00 97.62 76 LEU A O 1
ATOM 594 N N . LEU A 1 77 ? -4.893 -0.148 -6.127 1.00 96.69 77 LEU A N 1
ATOM 595 C CA . LEU A 1 77 ? -4.660 -1.591 -6.186 1.00 96.69 77 LEU A CA 1
ATOM 596 C C . LEU A 1 77 ? -4.589 -2.146 -7.613 1.00 96.69 77 LEU A C 1
ATOM 598 O O . LEU A 1 77 ? -3.924 -3.158 -7.828 1.00 96.69 77 LEU A O 1
ATOM 602 N N . VAL A 1 78 ? -5.245 -1.509 -8.591 1.00 95.81 78 VAL A N 1
ATOM 603 C CA . VAL A 1 78 ? -5.235 -1.952 -9.999 1.00 95.81 78 VAL A CA 1
ATOM 604 C C . VAL A 1 78 ? -3.817 -2.192 -10.531 1.00 95.81 78 VAL A C 1
ATOM 606 O O . VAL A 1 78 ? -3.582 -3.295 -11.023 1.00 95.81 78 VAL A O 1
ATOM 609 N N . PRO A 1 79 ? -2.864 -1.240 -10.461 1.00 95.69 79 PRO A N 1
ATOM 610 C CA . PRO A 1 79 ? -1.524 -1.472 -10.989 1.00 95.69 79 PRO A CA 1
ATOM 611 C C . PRO A 1 79 ? -0.732 -2.501 -10.176 1.00 95.69 79 PRO A C 1
ATOM 613 O O . PRO A 1 79 ? 0.045 -3.232 -10.773 1.00 95.69 79 PRO A O 1
ATOM 616 N N . LEU A 1 80 ? -0.948 -2.613 -8.860 1.00 94.50 80 LEU A N 1
ATOM 617 C CA . LEU A 1 80 ? -0.220 -3.545 -7.981 1.00 94.50 80 LEU A CA 1
ATOM 618 C C . LEU A 1 80 ? -0.636 -5.013 -8.155 1.00 94.50 80 LEU A C 1
ATOM 620 O O . LEU A 1 80 ? 0.138 -5.916 -7.835 1.00 94.50 80 LEU A O 1
ATOM 624 N N . ARG A 1 81 ? -1.843 -5.252 -8.675 1.00 93.56 81 ARG A N 1
ATOM 625 C CA . ARG A 1 81 ? -2.415 -6.589 -8.898 1.00 93.56 81 ARG A CA 1
ATOM 626 C C . ARG A 1 81 ? -2.240 -7.110 -10.320 1.00 93.56 81 ARG A C 1
ATOM 628 O O . ARG A 1 81 ? -2.725 -8.197 -10.631 1.00 93.56 81 ARG A O 1
ATOM 635 N N . ARG A 1 82 ? -1.597 -6.343 -11.205 1.00 92.44 82 ARG A N 1
ATOM 636 C CA . ARG A 1 82 ? -1.340 -6.805 -12.572 1.00 92.44 82 ARG A CA 1
ATOM 637 C C . ARG A 1 82 ? -0.376 -8.000 -12.550 1.00 92.44 82 ARG A C 1
ATOM 639 O O . ARG A 1 82 ? 0.586 -7.992 -11.778 1.00 92.44 82 ARG A O 1
ATOM 646 N N . PRO A 1 83 ? -0.585 -9.011 -13.407 1.00 89.75 83 PRO A N 1
ATOM 647 C CA . PRO A 1 83 ? 0.430 -10.028 -13.643 1.00 89.75 83 PRO A CA 1
ATOM 648 C C . PRO A 1 83 ? 1.739 -9.375 -14.106 1.00 89.75 83 PRO A C 1
ATOM 650 O O . PRO A 1 83 ? 1.711 -8.444 -14.910 1.00 89.75 83 PRO A O 1
ATOM 653 N N . GLY A 1 84 ? 2.877 -9.847 -13.595 1.00 89.75 84 GLY A N 1
ATOM 654 C CA . GLY A 1 84 ? 4.196 -9.359 -14.016 1.00 89.75 84 GLY A CA 1
ATOM 655 C C . GLY A 1 84 ? 4.611 -7.991 -13.462 1.00 89.75 84 GLY A C 1
ATOM 656 O O . GLY A 1 84 ? 5.562 -7.404 -13.971 1.00 89.75 84 GLY A O 1
ATOM 657 N N . VAL A 1 85 ? 3.940 -7.468 -12.427 1.00 93.00 85 VAL A N 1
ATOM 658 C CA . VAL A 1 85 ? 4.409 -6.261 -11.720 1.00 93.00 85 VAL A CA 1
ATOM 659 C C . VAL A 1 85 ? 5.822 -6.484 -11.191 1.00 93.00 85 VAL A C 1
ATOM 661 O O . VAL A 1 85 ? 6.065 -7.398 -10.402 1.00 93.00 85 VAL A O 1
ATOM 664 N N . SER A 1 86 ? 6.745 -5.617 -11.595 1.00 93.19 86 SER A N 1
ATOM 665 C CA . SER A 1 86 ? 8.145 -5.720 -11.221 1.00 93.19 86 SER A CA 1
ATOM 666 C C . SER A 1 86 ? 8.391 -5.261 -9.781 1.00 93.19 86 SER A C 1
ATOM 668 O O . SER A 1 86 ? 7.688 -4.412 -9.220 1.00 93.19 86 SER A O 1
ATOM 670 N N . VAL A 1 87 ? 9.471 -5.771 -9.186 1.00 92.62 87 VAL A N 1
ATOM 671 C CA . VAL A 1 87 ? 9.981 -5.288 -7.892 1.00 92.62 87 VAL A CA 1
ATOM 672 C C . VAL A 1 87 ? 10.331 -3.795 -7.957 1.00 92.62 87 VAL A C 1
ATOM 674 O O . VAL A 1 87 ? 10.128 -3.0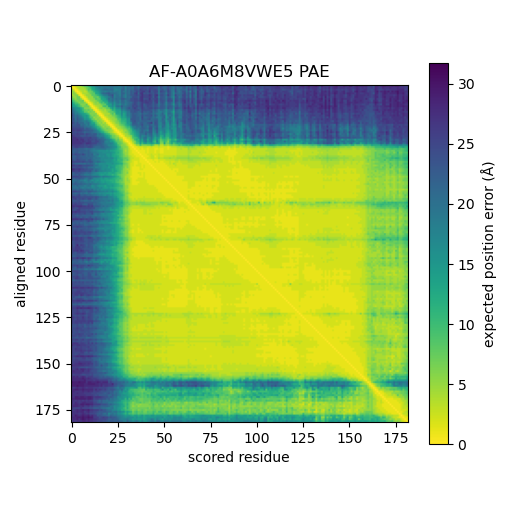64 -6.987 1.00 92.62 87 VAL A O 1
ATOM 677 N N . ALA A 1 88 ? 10.823 -3.318 -9.106 1.00 94.88 88 ALA A N 1
ATOM 678 C CA . ALA A 1 88 ? 11.175 -1.916 -9.303 1.00 94.88 88 ALA A CA 1
ATOM 679 C C . ALA A 1 88 ? 9.940 -0.998 -9.277 1.00 94.88 88 ALA A C 1
ATOM 681 O O . ALA A 1 88 ? 9.998 0.061 -8.651 1.00 94.88 88 ALA A O 1
ATOM 682 N N . PHE A 1 89 ? 8.811 -1.426 -9.858 1.00 96.06 89 PHE A N 1
ATOM 683 C CA . PHE A 1 89 ? 7.551 -0.684 -9.779 1.00 96.06 89 PHE A CA 1
ATOM 684 C C . PHE A 1 89 ? 7.057 -0.587 -8.339 1.00 96.06 89 PHE A C 1
ATOM 686 O O . PHE A 1 89 ? 6.756 0.505 -7.867 1.00 96.06 89 PHE A O 1
ATOM 693 N N . ARG A 1 90 ? 7.022 -1.716 -7.614 1.00 95.25 90 ARG A N 1
ATOM 694 C CA . ARG A 1 90 ? 6.598 -1.757 -6.201 1.00 95.25 90 ARG A CA 1
ATOM 695 C C . ARG A 1 90 ? 7.446 -0.830 -5.338 1.00 95.25 90 ARG A C 1
ATOM 697 O O . ARG A 1 90 ? 6.906 -0.097 -4.517 1.00 95.25 90 ARG A O 1
ATOM 704 N N . ARG A 1 91 ? 8.761 -0.801 -5.577 1.00 95.75 91 ARG A N 1
ATOM 705 C CA . ARG A 1 91 ? 9.692 0.109 -4.901 1.00 95.75 91 ARG A CA 1
ATOM 706 C C . ARG A 1 91 ? 9.377 1.579 -5.187 1.00 95.75 91 ARG A C 1
ATOM 708 O O . ARG A 1 91 ? 9.276 2.355 -4.242 1.00 95.75 91 ARG A O 1
ATOM 715 N N . ALA A 1 92 ? 9.198 1.949 -6.456 1.00 96.88 92 ALA A N 1
ATOM 716 C CA . ALA A 1 92 ? 8.861 3.321 -6.843 1.00 96.88 92 ALA A CA 1
ATOM 717 C C . ALA A 1 92 ? 7.486 3.748 -6.294 1.00 96.88 92 ALA A C 1
ATOM 719 O O . ALA A 1 92 ? 7.332 4.848 -5.765 1.00 96.88 92 ALA A O 1
ATOM 720 N N . PHE A 1 93 ? 6.500 2.849 -6.334 1.00 97.62 93 PHE A N 1
ATOM 721 C CA . PHE A 1 93 ? 5.186 3.059 -5.733 1.00 97.62 93 PHE A CA 1
ATOM 722 C C . PHE A 1 93 ? 5.297 3.275 -4.220 1.00 97.62 93 PHE A C 1
ATOM 724 O O . PHE A 1 93 ? 4.742 4.246 -3.699 1.00 97.62 93 PHE A O 1
ATOM 731 N N . ARG A 1 94 ? 6.057 2.428 -3.510 1.00 97.12 94 ARG A N 1
ATOM 732 C CA . ARG A 1 94 ? 6.330 2.585 -2.074 1.00 97.12 94 ARG A CA 1
ATOM 733 C C . ARG A 1 94 ? 6.947 3.953 -1.784 1.00 97.12 94 ARG A C 1
ATOM 735 O O . ARG A 1 94 ? 6.449 4.650 -0.907 1.00 97.12 94 ARG A O 1
ATOM 742 N N . GLU A 1 95 ? 8.002 4.342 -2.499 1.00 97.56 95 GLU A N 1
ATOM 743 C CA . GLU A 1 95 ? 8.694 5.629 -2.302 1.00 97.56 95 GLU A CA 1
ATOM 744 C C . GLU A 1 95 ? 7.727 6.822 -2.349 1.00 97.56 95 GLU A C 1
ATOM 746 O O . GLU A 1 95 ? 7.858 7.738 -1.543 1.00 97.56 95 GLU A O 1
ATOM 751 N N . SER A 1 96 ? 6.711 6.769 -3.214 1.00 97.44 96 SER A N 1
ATOM 752 C CA . SER A 1 96 ? 5.686 7.818 -3.320 1.00 97.44 96 SER A CA 1
ATOM 753 C C . SER A 1 96 ? 4.555 7.756 -2.282 1.00 97.44 96 SER A C 1
ATOM 755 O O . SER A 1 96 ? 3.798 8.715 -2.154 1.00 97.44 96 SER A O 1
ATOM 757 N N . SER A 1 97 ? 4.386 6.641 -1.563 1.00 98.19 97 SER A N 1
ATOM 758 C CA . SER A 1 97 ? 3.154 6.374 -0.798 1.00 98.19 97 SER A CA 1
ATOM 759 C C . SER A 1 97 ? 3.351 6.027 0.674 1.00 98.19 97 SER A C 1
ATOM 761 O O . SER A 1 97 ? 2.455 6.298 1.471 1.00 98.19 97 SER A O 1
ATOM 763 N N . ILE A 1 98 ? 4.487 5.441 1.067 1.00 97.88 98 ILE A N 1
ATOM 764 C CA . ILE A 1 98 ? 4.633 4.782 2.376 1.00 97.88 98 ILE A CA 1
ATOM 765 C C . ILE A 1 98 ? 4.445 5.726 3.563 1.00 97.88 98 ILE A C 1
ATOM 767 O O . ILE A 1 98 ? 3.781 5.347 4.523 1.00 97.88 98 ILE A O 1
ATOM 771 N N . SER A 1 99 ? 4.974 6.952 3.494 1.00 98.12 99 SER A N 1
ATOM 772 C CA . SER A 1 99 ? 4.844 7.933 4.581 1.00 98.12 99 SER A CA 1
ATOM 773 C C . SER A 1 99 ? 3.372 8.274 4.830 1.00 98.12 99 SER A C 1
ATOM 775 O O . SER A 1 99 ? 2.847 8.047 5.918 1.00 98.12 99 SER A O 1
ATOM 777 N N . THR A 1 100 ? 2.670 8.695 3.776 1.00 98.50 100 THR A N 1
ATOM 778 C CA . THR A 1 100 ? 1.250 9.055 3.840 1.00 98.50 100 THR A CA 1
ATOM 779 C C . THR A 1 100 ? 0.365 7.857 4.176 1.00 98.50 100 THR A C 1
ATOM 781 O O . THR A 1 100 ? -0.549 7.986 4.976 1.00 98.50 100 THR A O 1
ATOM 784 N N . LEU A 1 101 ? 0.625 6.668 3.626 1.00 98.50 101 LEU A N 1
ATOM 785 C CA . LEU A 1 101 ? -0.135 5.466 3.989 1.00 98.50 101 LEU A CA 1
ATOM 786 C C . LEU A 1 101 ? 0.068 5.072 5.458 1.00 98.50 101 LEU A C 1
ATOM 788 O O . LEU A 1 101 ? -0.877 4.606 6.085 1.00 98.50 101 LEU A O 1
ATOM 792 N N . THR A 1 102 ? 1.265 5.274 6.015 1.00 98.56 102 THR A N 1
ATOM 793 C CA . THR A 1 102 ? 1.543 5.021 7.440 1.00 98.56 102 THR A CA 1
ATOM 794 C C . THR A 1 102 ? 0.789 6.005 8.334 1.00 98.56 102 THR A C 1
ATOM 796 O O . THR A 1 102 ? 0.194 5.608 9.336 1.00 98.56 102 THR A O 1
ATOM 799 N N . GLU A 1 103 ? 0.763 7.282 7.951 1.00 98.50 103 GLU A N 1
ATOM 800 C CA . GLU A 1 103 ? -0.033 8.307 8.628 1.00 98.50 103 GLU A CA 1
ATOM 801 C C . GLU A 1 103 ? -1.533 7.975 8.572 1.00 98.50 103 GLU A C 1
ATOM 803 O O . GLU A 1 103 ? -2.197 7.933 9.604 1.00 98.50 103 GLU A O 1
ATOM 808 N N . LEU A 1 104 ? -2.056 7.636 7.390 1.00 98.50 104 LEU A N 1
ATOM 809 C CA . LEU A 1 104 ? -3.463 7.268 7.205 1.00 98.50 104 LEU A CA 1
ATOM 810 C C . LEU A 1 104 ? -3.840 5.991 7.971 1.00 98.50 104 LEU A C 1
ATOM 812 O O . LEU A 1 104 ? -4.937 5.921 8.522 1.00 98.50 104 LEU A O 1
ATOM 816 N N . ALA A 1 105 ? -2.943 5.005 8.063 1.00 98.56 105 ALA A N 1
ATOM 817 C CA . ALA A 1 105 ? -3.142 3.810 8.889 1.00 98.56 105 ALA A CA 1
ATOM 818 C C . ALA A 1 105 ? -3.274 4.149 10.387 1.00 98.56 105 ALA A C 1
ATOM 820 O O . ALA A 1 105 ? -3.963 3.445 11.122 1.00 98.56 105 ALA A O 1
ATOM 821 N N . SER A 1 106 ? -2.671 5.256 10.830 1.00 98.31 106 SER A N 1
ATOM 822 C CA . SER A 1 106 ? -2.749 5.759 12.209 1.00 98.31 106 SER A CA 1
ATOM 823 C C . SER A 1 106 ? -3.989 6.615 12.480 1.00 98.31 106 SER A C 1
ATOM 825 O O . SER A 1 106 ? -4.159 7.097 13.598 1.00 98.31 106 SER A O 1
ATOM 827 N N . SER A 1 107 ? -4.854 6.822 11.482 1.00 98.38 107 SER A N 1
ATOM 828 C CA . SER A 1 107 ? -6.071 7.616 11.641 1.00 98.38 107 SER A CA 1
ATOM 829 C C . SER A 1 107 ? -7.005 7.014 12.692 1.00 98.38 107 SER A C 1
ATOM 831 O O . SER A 1 107 ? -7.157 5.793 12.780 1.00 98.38 107 SER A O 1
ATOM 833 N N . THR A 1 108 ? -7.677 7.879 13.452 1.00 97.81 108 THR A N 1
ATOM 834 C CA . THR A 1 108 ? -8.760 7.496 14.371 1.00 97.81 108 THR A CA 1
ATOM 835 C C . THR A 1 108 ? -10.048 7.120 13.635 1.00 97.81 108 THR A C 1
ATOM 837 O O . THR A 1 108 ? -10.916 6.482 14.222 1.00 97.81 108 THR A O 1
ATOM 840 N N . ASP A 1 109 ? -10.172 7.479 12.353 1.00 98.06 109 ASP A N 1
ATOM 841 C CA . ASP A 1 109 ? -11.242 7.011 11.473 1.00 98.06 109 ASP A CA 1
ATOM 842 C C . ASP A 1 109 ? -10.888 5.617 10.932 1.00 98.06 109 ASP A C 1
ATOM 844 O O . ASP A 1 109 ? -9.996 5.459 10.089 1.00 98.06 109 ASP A O 1
ATOM 848 N N . ASP A 1 110 ? -11.615 4.603 11.402 1.00 98.31 110 ASP A N 1
ATOM 849 C CA 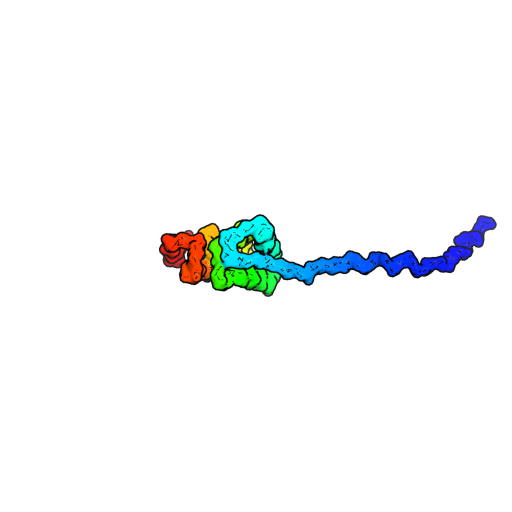. ASP A 1 110 ? -11.419 3.203 11.019 1.00 98.31 110 ASP A CA 1
ATOM 850 C C . ASP A 1 110 ? -11.480 2.990 9.508 1.00 98.31 110 ASP A C 1
ATOM 852 O O . ASP A 1 110 ? -10.694 2.217 8.964 1.00 98.31 110 ASP A O 1
ATOM 856 N N . ALA A 1 111 ? -12.364 3.688 8.791 1.00 97.81 111 ALA A N 1
ATOM 857 C CA . ALA A 1 111 ? -12.468 3.523 7.348 1.00 97.81 111 ALA A CA 1
ATOM 858 C C . ALA A 1 111 ? -11.221 4.061 6.631 1.00 97.81 111 ALA A C 1
ATOM 860 O O . ALA A 1 111 ? -10.789 3.464 5.642 1.00 97.81 111 ALA A O 1
ATOM 861 N N . VAL A 1 112 ? -10.609 5.143 7.122 1.00 98.50 112 VAL A N 1
ATOM 862 C CA . VAL A 1 112 ? -9.328 5.644 6.590 1.00 98.50 112 VAL A CA 1
ATOM 863 C C . VAL A 1 112 ? -8.212 4.635 6.867 1.00 98.50 112 VAL A C 1
ATOM 865 O O . VAL A 1 112 ? -7.523 4.217 5.930 1.00 98.50 112 VAL A O 1
ATOM 868 N N . ALA A 1 113 ? -8.094 4.181 8.118 1.00 98.56 113 ALA A N 1
ATOM 869 C CA . ALA A 1 113 ? -7.057 3.243 8.538 1.00 98.56 113 ALA A CA 1
ATOM 870 C C . ALA A 1 113 ? -7.131 1.915 7.767 1.00 98.56 113 ALA A C 1
ATOM 872 O O . ALA A 1 113 ? -6.137 1.456 7.201 1.00 98.56 113 ALA A O 1
ATOM 873 N N . ILE A 1 114 ? -8.329 1.335 7.654 1.00 98.50 114 ILE A N 1
ATOM 874 C CA . ILE A 1 114 ? -8.582 0.091 6.916 1.00 98.50 114 ILE A CA 1
ATOM 875 C C . ILE A 1 114 ? -8.178 0.235 5.447 1.00 98.50 114 ILE A C 1
ATOM 877 O O . ILE A 1 114 ? -7.483 -0.630 4.912 1.00 98.50 114 ILE A O 1
ATOM 881 N N . ASN A 1 115 ? -8.587 1.315 4.771 1.00 98.50 115 ASN A N 1
ATOM 882 C CA . ASN A 1 115 ? -8.252 1.487 3.357 1.00 98.50 115 ASN A CA 1
ATOM 883 C C . ASN A 1 115 ? -6.738 1.635 3.148 1.00 98.50 115 ASN A C 1
ATOM 885 O O . ASN A 1 115 ? -6.215 1.052 2.197 1.00 98.50 115 ASN A O 1
ATOM 889 N N . ALA A 1 116 ? -6.035 2.343 4.035 1.00 98.50 116 ALA A N 1
ATOM 890 C CA . ALA A 1 116 ? -4.582 2.474 3.976 1.00 98.50 116 ALA A CA 1
ATOM 891 C C . ALA A 1 116 ? -3.863 1.129 4.182 1.00 98.50 116 ALA A C 1
ATOM 893 O O . ALA A 1 116 ? -3.003 0.764 3.377 1.00 98.50 116 ALA A O 1
ATOM 894 N N . LEU A 1 117 ? -4.262 0.349 5.194 1.00 98.56 117 LEU A N 1
ATOM 895 C CA . LEU A 1 117 ? -3.686 -0.972 5.483 1.00 98.56 117 LEU A CA 1
ATOM 896 C C . LEU A 1 117 ? -3.837 -1.945 4.313 1.00 98.56 117 LEU A C 1
ATOM 898 O O . LEU A 1 117 ? -2.891 -2.649 3.961 1.00 98.56 117 LEU A O 1
ATOM 902 N N . LEU A 1 118 ? -5.002 -1.951 3.664 1.00 98.12 118 LEU A N 1
ATOM 903 C CA . LEU A 1 118 ? -5.243 -2.798 2.496 1.00 98.12 118 LEU A CA 1
ATOM 904 C C . LEU A 1 118 ? -4.357 -2.422 1.300 1.00 98.12 118 LEU A C 1
ATOM 906 O O . LEU A 1 118 ? -3.985 -3.307 0.533 1.00 98.12 118 LEU A O 1
ATOM 910 N N . VAL A 1 119 ? -4.009 -1.141 1.126 1.00 98.12 119 VAL A N 1
ATOM 911 C CA . VAL A 1 119 ? -3.038 -0.725 0.098 1.00 98.12 119 VAL A CA 1
ATOM 912 C C . VAL A 1 119 ? -1.627 -1.163 0.486 1.00 98.12 119 VAL A C 1
ATOM 914 O O . VAL A 1 119 ? -0.935 -1.744 -0.345 1.00 98.12 119 VAL A O 1
ATOM 917 N N . LEU A 1 120 ? -1.220 -0.961 1.744 1.00 97.69 120 LEU A N 1
ATOM 918 C CA . LEU A 1 120 ? 0.099 -1.370 2.245 1.00 97.69 120 LEU A CA 1
ATOM 919 C C . LEU A 1 120 ? 0.361 -2.873 2.061 1.00 97.69 120 LEU A C 1
ATOM 921 O O . LEU A 1 120 ? 1.443 -3.251 1.615 1.00 97.69 120 LEU A O 1
A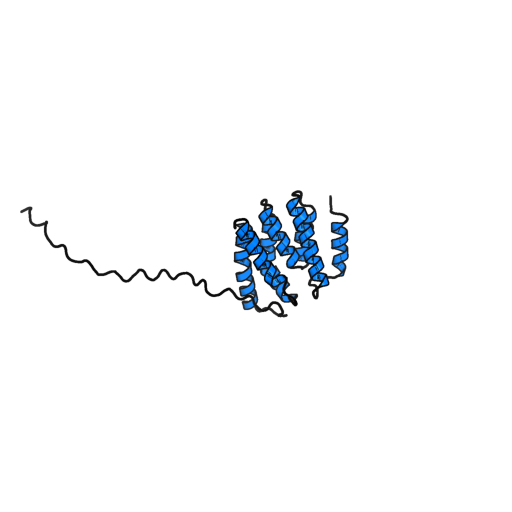TOM 925 N N . GLY A 1 121 ? -0.627 -3.731 2.333 1.00 96.44 121 GLY A N 1
ATOM 926 C CA . GLY A 1 121 ? -0.495 -5.179 2.120 1.00 96.44 121 GLY A CA 1
ATOM 927 C C . GLY A 1 121 ? -0.276 -5.575 0.655 1.00 96.44 121 GLY A C 1
ATOM 928 O O . GLY A 1 121 ? 0.391 -6.559 0.358 1.00 96.44 121 GLY A O 1
ATOM 929 N N . GLU A 1 122 ? -0.793 -4.787 -0.286 1.00 95.88 122 GLU A N 1
ATOM 930 C CA . GLU A 1 122 ? -0.688 -5.066 -1.723 1.00 95.88 122 GLU A CA 1
ATOM 931 C C . GLU A 1 122 ? 0.586 -4.494 -2.353 1.00 95.88 122 GLU A C 1
ATOM 933 O O . GLU A 1 122 ? 0.982 -4.948 -3.425 1.00 95.88 122 GLU A O 1
ATOM 938 N N . VAL A 1 123 ? 1.268 -3.543 -1.698 1.00 95.19 123 VAL A N 1
ATOM 939 C CA . VAL A 1 123 ? 2.629 -3.131 -2.093 1.00 95.19 123 VAL A CA 1
ATOM 940 C C . VAL A 1 123 ? 3.586 -4.319 -1.970 1.00 95.19 123 VAL A C 1
ATOM 942 O O . VAL A 1 123 ? 4.415 -4.523 -2.861 1.00 95.19 123 VAL A O 1
ATOM 945 N N . ALA A 1 124 ? 3.387 -5.147 -0.939 1.00 89.81 124 ALA A N 1
ATOM 946 C CA . ALA A 1 124 ? 4.098 -6.400 -0.697 1.00 89.81 124 ALA A CA 1
ATOM 947 C C . ALA A 1 124 ? 5.627 -6.244 -0.637 1.00 89.81 124 ALA A C 1
ATOM 949 O O . ALA A 1 124 ? 6.374 -6.977 -1.284 1.00 89.81 124 ALA A O 1
ATOM 950 N N . ASP A 1 125 ? 6.087 -5.281 0.161 1.00 91.19 125 ASP A N 1
ATOM 951 C CA . ASP A 1 125 ? 7.493 -5.113 0.517 1.00 91.19 125 ASP A CA 1
ATOM 952 C C . ASP A 1 125 ? 7.697 -5.077 2.038 1.00 91.19 125 ASP A C 1
ATOM 954 O O . ASP A 1 125 ? 6.739 -4.987 2.810 1.00 91.19 125 ASP A O 1
ATOM 958 N N . ASP A 1 126 ? 8.952 -5.179 2.480 1.00 91.38 126 ASP A N 1
ATOM 959 C CA . ASP A 1 126 ? 9.270 -5.273 3.907 1.00 91.38 126 ASP A CA 1
ATOM 960 C C . ASP A 1 126 ? 8.834 -4.051 4.736 1.00 91.38 126 ASP A C 1
ATOM 962 O O . ASP A 1 126 ? 8.224 -4.253 5.790 1.00 91.38 126 ASP A O 1
ATOM 966 N N . PRO A 1 127 ? 9.080 -2.796 4.309 1.00 94.44 127 PRO A N 1
ATOM 967 C CA . PRO A 1 127 ? 8.593 -1.632 5.044 1.00 94.44 127 PRO A CA 1
ATOM 968 C C . PRO A 1 127 ? 7.068 -1.612 5.193 1.00 94.44 127 PRO A C 1
ATOM 970 O O . PRO A 1 127 ? 6.568 -1.405 6.298 1.00 94.44 127 PRO A O 1
ATOM 973 N N . SER A 1 128 ? 6.317 -1.882 4.119 1.00 95.44 128 SER A N 1
ATOM 974 C CA . SER A 1 128 ? 4.848 -1.884 4.169 1.00 95.44 128 SER A CA 1
ATOM 975 C C . SER A 1 128 ? 4.326 -3.020 5.046 1.00 95.44 128 SER A C 1
ATOM 977 O O . SER A 1 128 ? 3.422 -2.815 5.857 1.00 95.44 128 SER A O 1
ATOM 979 N N . ARG A 1 129 ? 4.951 -4.201 4.961 1.00 94.50 129 ARG A N 1
ATOM 980 C CA . ARG A 1 129 ? 4.665 -5.349 5.829 1.00 94.50 129 ARG A CA 1
ATOM 981 C C . ARG A 1 129 ? 4.843 -4.999 7.303 1.00 94.50 129 ARG A C 1
ATOM 983 O O . ARG A 1 129 ? 3.977 -5.338 8.101 1.00 94.50 129 ARG A O 1
ATOM 990 N N . GLN A 1 130 ? 5.939 -4.338 7.675 1.00 95.44 130 GLN A N 1
ATOM 991 C CA . GLN A 1 130 ? 6.188 -3.955 9.068 1.00 95.44 130 GLN A CA 1
ATOM 992 C C . GLN A 1 130 ? 5.123 -2.999 9.603 1.00 95.44 130 GLN A C 1
ATOM 994 O O . GLN A 1 130 ? 4.744 -3.119 10.766 1.00 95.44 130 GLN A O 1
ATOM 999 N N . VAL A 1 131 ? 4.631 -2.071 8.775 1.00 97.19 131 VAL A N 1
ATOM 1000 C CA . VAL A 1 131 ? 3.514 -1.200 9.160 1.00 97.19 131 VAL A CA 1
ATOM 1001 C C . VAL A 1 131 ? 2.275 -2.050 9.411 1.00 97.19 131 VAL A C 1
ATOM 1003 O O . VAL A 1 131 ? 1.760 -2.030 10.522 1.00 97.19 131 VAL A O 1
ATOM 1006 N N . VAL A 1 132 ? 1.851 -2.865 8.439 1.00 97.62 132 VAL A N 1
ATOM 1007 C CA . VAL A 1 132 ? 0.662 -3.728 8.567 1.00 97.62 132 VAL A CA 1
ATOM 1008 C C . VAL A 1 132 ? 0.747 -4.639 9.796 1.00 97.62 132 VAL A C 1
ATOM 1010 O O . VAL A 1 132 ? -0.222 -4.756 10.540 1.00 97.62 132 VAL A O 1
ATOM 1013 N N . GLN A 1 133 ? 1.912 -5.239 10.047 1.00 96.50 133 GLN A N 1
ATOM 1014 C CA . GLN A 1 133 ? 2.144 -6.145 11.170 1.00 96.50 133 GLN A CA 1
ATOM 1015 C C . GLN A 1 133 ? 1.893 -5.487 12.536 1.00 96.50 133 GLN A C 1
ATOM 1017 O O . GLN A 1 133 ? 1.418 -6.158 13.446 1.00 96.50 133 GLN A O 1
ATOM 1022 N N . ARG A 1 134 ? 2.164 -4.185 12.699 1.00 96.94 134 ARG A N 1
ATOM 1023 C CA . ARG A 1 134 ? 1.871 -3.475 13.961 1.00 96.94 134 ARG A CA 1
ATOM 1024 C C . ARG A 1 134 ? 0.371 -3.393 14.239 1.00 96.94 134 ARG A C 1
ATOM 1026 O O . ARG A 1 134 ? -0.038 -3.500 15.387 1.00 96.94 134 ARG A O 1
ATOM 1033 N N . TYR A 1 135 ? -0.446 -3.264 13.195 1.00 97.62 135 TYR A N 1
ATOM 1034 C CA . TYR A 1 135 ? -1.899 -3.130 13.329 1.00 97.62 135 TYR A CA 1
ATOM 1035 C C . TYR A 1 135 ? -2.626 -4.462 13.530 1.00 97.62 135 TYR A C 1
ATOM 1037 O O . TYR A 1 135 ? -3.828 -4.465 13.780 1.00 97.62 135 TYR A O 1
ATOM 1045 N N . THR A 1 136 ? -1.935 -5.607 13.490 1.00 97.12 136 THR A N 1
ATOM 1046 C CA . THR A 1 136 ? -2.561 -6.893 13.854 1.00 97.12 136 THR A CA 1
ATOM 1047 C C . THR A 1 136 ? -2.849 -7.004 15.353 1.00 97.12 136 THR A C 1
ATOM 1049 O O . THR A 1 136 ? -3.532 -7.939 15.760 1.00 97.12 136 THR A O 1
ATOM 1052 N N . ALA A 1 137 ? -2.339 -6.071 16.158 1.00 96.00 137 ALA A N 1
ATOM 1053 C CA . ALA A 1 137 ? -2.625 -5.926 17.582 1.00 96.00 137 ALA A CA 1
ATOM 1054 C C . ALA A 1 137 ? -3.372 -4.610 17.898 1.00 96.00 137 ALA A C 1
ATOM 1056 O O . ALA A 1 137 ? -3.430 -4.208 19.050 1.00 96.00 137 ALA A O 1
ATOM 1057 N N . ASP A 1 138 ? -3.939 -3.919 16.896 1.00 97.88 138 ASP A N 1
ATOM 1058 C CA . ASP A 1 138 ? -4.728 -2.698 17.133 1.00 97.88 138 ASP A CA 1
ATOM 1059 C C . ASP A 1 138 ? -5.978 -3.032 17.962 1.00 97.88 138 ASP A C 1
ATOM 1061 O O . ASP A 1 138 ? -6.642 -4.035 17.687 1.00 97.88 138 ASP A O 1
ATOM 1065 N N . ASP A 1 139 ? -6.324 -2.202 18.948 1.00 97.50 139 ASP A N 1
ATOM 1066 C CA . ASP A 1 139 ? -7.496 -2.399 19.813 1.00 97.50 139 ASP A CA 1
ATOM 1067 C C . ASP A 1 139 ? -8.810 -2.416 19.018 1.00 97.50 139 ASP A C 1
ATOM 1069 O O . ASP A 1 139 ? -9.760 -3.146 19.339 1.00 97.50 139 ASP A O 1
ATOM 1073 N N . ARG A 1 140 ? -8.862 -1.660 17.919 1.00 98.12 140 ARG A N 1
ATOM 1074 C CA . ARG A 1 140 ? -10.038 -1.514 17.065 1.00 98.12 140 ARG A CA 1
ATOM 1075 C C . ARG A 1 140 ? -10.189 -2.768 16.220 1.00 98.12 140 ARG A C 1
ATOM 1077 O O . ARG A 1 140 ? -9.444 -3.019 15.273 1.00 98.12 140 ARG A O 1
ATOM 1084 N N . VAL A 1 141 ? -11.209 -3.557 16.553 1.00 98.00 141 VAL A N 1
ATOM 1085 C CA . VAL A 1 141 ? -11.484 -4.868 15.943 1.00 98.00 141 VAL A CA 1
ATOM 1086 C C . VAL A 1 141 ? -11.454 -4.806 14.412 1.00 98.00 141 VAL A C 1
ATOM 1088 O O . VAL A 1 141 ? -10.802 -5.634 13.782 1.00 98.00 141 VAL A O 1
ATOM 1091 N N . ALA A 1 142 ? -12.112 -3.816 13.803 1.00 98.06 142 ALA A N 1
ATOM 1092 C CA . ALA A 1 142 ? -12.188 -3.693 12.348 1.00 98.06 142 ALA A CA 1
ATOM 1093 C C . ALA A 1 142 ? -10.815 -3.431 11.697 1.00 98.06 142 ALA A C 1
ATOM 1095 O O . ALA A 1 142 ? -10.487 -4.038 10.675 1.00 98.06 142 ALA A O 1
ATOM 1096 N N . VAL A 1 143 ? -9.988 -2.585 12.317 1.00 98.50 143 VAL A N 1
ATOM 1097 C CA . VAL A 1 143 ? -8.627 -2.274 11.855 1.00 98.50 143 VAL A CA 1
ATOM 1098 C C . VAL A 1 143 ? -7.726 -3.497 11.980 1.00 98.50 143 VAL A C 1
ATOM 1100 O O . VAL A 1 143 ? -7.025 -3.844 11.028 1.00 98.50 143 VAL A O 1
ATOM 1103 N N . ARG A 1 144 ? -7.826 -4.223 13.096 1.00 98.19 144 ARG A N 1
ATOM 1104 C CA . ARG A 1 144 ? -7.105 -5.480 13.312 1.00 98.19 144 ARG A CA 1
ATOM 1105 C C . ARG A 1 144 ? -7.433 -6.536 12.258 1.00 98.19 144 ARG A C 1
ATOM 1107 O O . ARG A 1 144 ? -6.528 -7.130 11.674 1.00 98.19 144 ARG A O 1
ATOM 1114 N N . TYR A 1 145 ? -8.717 -6.733 11.955 1.00 97.94 145 TYR A N 1
ATOM 1115 C CA . TYR A 1 145 ? -9.143 -7.635 10.878 1.00 97.94 145 TYR A CA 1
ATOM 1116 C C . TYR A 1 145 ? -8.597 -7.203 9.512 1.00 97.94 145 TYR A C 1
ATOM 1118 O O . TYR A 1 145 ? -8.138 -8.046 8.739 1.00 97.94 145 TYR A O 1
ATOM 1126 N N . ALA A 1 146 ? -8.602 -5.903 9.213 1.00 98.12 146 ALA A N 1
ATOM 1127 C CA . ALA A 1 146 ? -8.048 -5.389 7.965 1.00 98.12 146 ALA A CA 1
ATOM 1128 C C . ALA A 1 146 ? -6.531 -5.585 7.866 1.00 98.12 146 ALA A C 1
ATOM 1130 O O . ALA A 1 146 ? -6.042 -5.944 6.797 1.00 98.12 146 ALA A O 1
ATOM 1131 N N . ALA A 1 147 ? -5.792 -5.411 8.964 1.00 98.12 147 ALA A N 1
ATOM 1132 C CA . ALA A 1 147 ? -4.359 -5.676 9.015 1.00 98.12 147 ALA A CA 1
ATOM 1133 C C . ALA A 1 147 ? -4.048 -7.153 8.722 1.00 98.12 147 ALA A C 1
ATOM 1135 O O . ALA A 1 147 ? -3.188 -7.460 7.897 1.00 98.12 147 ALA A O 1
ATOM 1136 N N . ILE A 1 148 ? -4.801 -8.082 9.319 1.00 96.69 148 ILE A N 1
ATOM 1137 C CA . ILE A 1 148 ? -4.664 -9.522 9.048 1.00 96.69 148 ILE A CA 1
ATOM 1138 C C . ILE A 1 148 ? -4.976 -9.831 7.575 1.00 96.69 148 ILE A C 1
ATOM 1140 O O . ILE A 1 148 ? -4.206 -10.525 6.910 1.00 96.69 148 ILE A O 1
ATOM 1144 N N . ALA A 1 149 ? -6.057 -9.268 7.026 1.00 96.69 149 ALA A N 1
ATOM 1145 C CA . ALA A 1 149 ? -6.403 -9.438 5.614 1.00 96.69 149 ALA A CA 1
ATOM 1146 C C . ALA A 1 149 ? -5.329 -8.861 4.669 1.00 96.69 149 ALA A C 1
ATOM 1148 O O . ALA A 1 149 ? -5.024 -9.449 3.628 1.00 96.69 149 ALA A O 1
ATOM 1149 N N . ALA A 1 150 ? -4.722 -7.731 5.036 1.00 97.06 150 ALA A N 1
ATOM 1150 C CA . ALA A 1 150 ? -3.608 -7.135 4.308 1.00 97.06 150 ALA A CA 1
ATOM 1151 C C . ALA A 1 150 ? -2.361 -8.037 4.336 1.00 97.06 150 ALA A C 1
ATOM 1153 O O . ALA A 1 150 ? -1.711 -8.195 3.304 1.00 97.06 150 ALA A O 1
ATOM 1154 N N . MET A 1 151 ? -2.070 -8.719 5.452 1.00 94.75 151 MET A N 1
ATOM 1155 C CA . MET A 1 151 ? -0.997 -9.725 5.511 1.00 94.75 151 MET A CA 1
ATOM 1156 C C . MET A 1 151 ? -1.241 -10.888 4.541 1.00 94.75 151 MET A C 1
ATOM 1158 O O . MET A 1 151 ? -0.305 -11.347 3.888 1.00 94.75 151 MET A O 1
ATOM 1162 N N . THR A 1 152 ? -2.492 -11.330 4.370 1.00 91.81 152 THR A N 1
ATOM 1163 C CA . THR A 1 152 ? -2.841 -12.332 3.347 1.00 91.81 152 THR A CA 1
ATOM 1164 C C . THR A 1 152 ? -2.515 -11.848 1.933 1.00 91.81 152 THR A C 1
ATOM 1166 O O . THR A 1 152 ? -2.022 -12.625 1.115 1.00 91.81 152 THR A O 1
ATOM 1169 N N . ALA A 1 153 ? -2.753 -10.570 1.624 1.00 89.81 153 ALA A N 1
ATOM 1170 C CA . ALA A 1 153 ? -2.382 -9.997 0.330 1.00 89.81 153 ALA A CA 1
ATOM 1171 C C . ALA A 1 153 ? -0.860 -9.990 0.113 1.00 89.81 153 ALA A C 1
ATOM 1173 O O . ALA A 1 153 ? -0.398 -10.358 -0.973 1.00 89.81 153 ALA A O 1
ATOM 1174 N N . THR A 1 154 ? -0.094 -9.680 1.161 1.00 89.69 154 THR A N 1
ATOM 1175 C CA . THR A 1 154 ? 1.368 -9.786 1.151 1.00 89.69 154 THR A CA 1
ATOM 1176 C C . THR A 1 154 ? 1.810 -11.215 0.829 1.00 89.69 154 THR A C 1
ATOM 1178 O O . THR A 1 154 ? 2.607 -11.410 -0.084 1.00 89.69 154 THR A O 1
ATOM 1181 N N . PHE A 1 155 ? 1.248 -12.229 1.500 1.00 88.31 155 PHE A N 1
ATOM 1182 C CA . PHE A 1 155 ? 1.588 -13.636 1.243 1.00 88.31 155 PHE A CA 1
ATOM 1183 C C . PHE A 1 155 ? 1.278 -14.080 -0.188 1.00 88.31 155 PHE A C 1
ATOM 1185 O O . PHE A 1 155 ? 2.118 -14.708 -0.825 1.00 88.31 155 PHE A O 1
ATOM 1192 N N . ARG A 1 156 ? 0.113 -13.711 -0.733 1.00 86.06 156 ARG A N 1
ATOM 1193 C CA . ARG A 1 156 ? -0.224 -14.027 -2.135 1.00 86.06 156 ARG A CA 1
ATOM 1194 C C . ARG A 1 156 ? 0.763 -13.411 -3.121 1.00 86.06 156 ARG A C 1
ATOM 1196 O O . ARG A 1 156 ? 1.069 -14.015 -4.140 1.00 86.06 156 ARG A O 1
ATOM 1203 N N . SER A 1 157 ? 1.268 -12.219 -2.820 1.00 81.75 157 SER A N 1
ATOM 1204 C CA . SER A 1 157 ? 2.255 -11.557 -3.675 1.00 81.75 157 SER A CA 1
ATOM 1205 C C . SER A 1 157 ? 3.611 -12.269 -3.662 1.00 81.75 157 SER A C 1
ATOM 1207 O O . SER A 1 157 ? 4.324 -12.212 -4.659 1.00 81.75 157 SER A O 1
ATOM 1209 N N . ILE A 1 158 ? 3.951 -12.956 -2.566 1.00 77.50 158 ILE A N 1
ATOM 1210 C CA . ILE A 1 158 ? 5.154 -13.796 -2.462 1.00 77.50 158 ILE A CA 1
ATOM 1211 C C . ILE A 1 158 ? 4.993 -15.087 -3.276 1.00 77.50 158 ILE A C 1
ATOM 1213 O O . ILE A 1 158 ? 5.952 -15.544 -3.884 1.00 77.50 158 ILE A O 1
ATOM 1217 N N . ASP A 1 159 ? 3.788 -15.656 -3.310 1.00 74.25 159 ASP A N 1
ATOM 1218 C CA . ASP A 1 159 ? 3.507 -16.908 -4.026 1.00 74.25 159 ASP A CA 1
ATOM 1219 C C . ASP A 1 159 ? 3.468 -16.728 -5.558 1.00 74.25 159 ASP A C 1
ATOM 1221 O O . ASP A 1 159 ? 3.913 -17.586 -6.314 1.00 74.25 159 ASP A O 1
ATOM 1225 N N . VAL A 1 160 ? 2.963 -15.583 -6.037 1.00 67.56 160 VAL A N 1
ATOM 1226 C CA . VAL A 1 160 ? 2.667 -15.364 -7.469 1.00 67.56 160 VAL A CA 1
ATOM 1227 C C . VAL A 1 160 ? 3.764 -14.588 -8.219 1.00 67.56 160 VAL A C 1
ATOM 1229 O O . VAL A 1 160 ? 3.807 -14.624 -9.450 1.00 67.56 160 VAL A O 1
ATOM 1232 N N . ALA A 1 161 ? 4.657 -13.875 -7.527 1.00 60.94 161 ALA A N 1
ATOM 1233 C CA . ALA A 1 161 ? 5.666 -13.014 -8.154 1.00 60.94 161 ALA A CA 1
ATOM 1234 C C . ALA A 1 161 ? 7.075 -13.272 -7.605 1.00 60.94 161 ALA A C 1
ATOM 1236 O O . ALA A 1 161 ? 7.224 -13.766 -6.495 1.00 60.94 161 ALA A O 1
ATOM 1237 N N . SER A 1 162 ? 8.119 -12.880 -8.355 1.00 59.97 162 SER A N 1
ATOM 1238 C CA . SER A 1 162 ? 9.477 -12.741 -7.806 1.00 59.97 162 SER A CA 1
ATOM 1239 C C . SER A 1 162 ? 9.418 -11.765 -6.625 1.00 59.97 162 SER A C 1
ATOM 1241 O O . SER A 1 162 ? 9.238 -10.563 -6.856 1.00 59.97 162 SER A O 1
ATOM 1243 N N . PRO A 1 163 ? 9.488 -12.241 -5.371 1.00 58.66 163 PRO A N 1
ATOM 1244 C CA . PRO A 1 163 ? 9.033 -11.439 -4.252 1.00 58.66 163 PRO A CA 1
ATOM 1245 C C . PRO A 1 163 ? 9.991 -10.274 -3.991 1.00 58.66 163 PRO A C 1
ATOM 1247 O O . PRO A 1 163 ? 11.208 -10.416 -4.095 1.00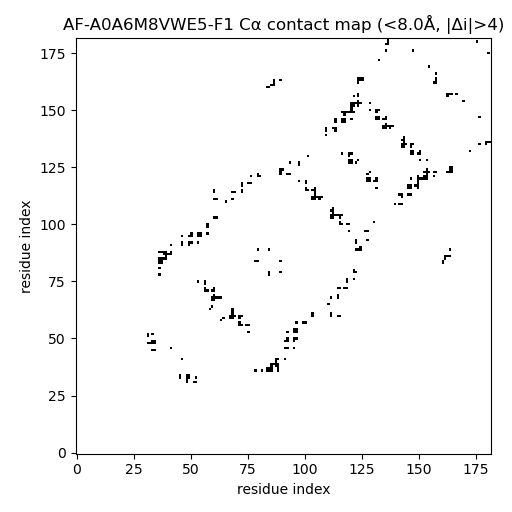 58.66 163 PRO A O 1
ATOM 1250 N N . ALA A 1 164 ? 9.447 -9.125 -3.581 1.00 62.78 164 ALA A N 1
ATOM 1251 C CA . ALA A 1 164 ? 10.246 -8.058 -2.971 1.00 62.78 164 ALA A CA 1
ATOM 1252 C C . ALA A 1 164 ? 10.552 -8.332 -1.482 1.00 62.78 164 ALA A C 1
ATOM 1254 O O . ALA A 1 164 ? 11.220 -7.527 -0.836 1.00 62.78 164 ALA A O 1
ATOM 1255 N N . ILE A 1 165 ? 10.037 -9.443 -0.944 1.00 68.50 165 ILE A N 1
ATOM 1256 C CA . ILE A 1 165 ? 10.201 -9.894 0.438 1.00 68.50 165 ILE A CA 1
ATOM 1257 C C . ILE A 1 165 ? 11.082 -11.141 0.438 1.00 68.50 165 ILE A C 1
ATOM 1259 O O . ILE A 1 165 ? 10.884 -12.050 -0.361 1.00 6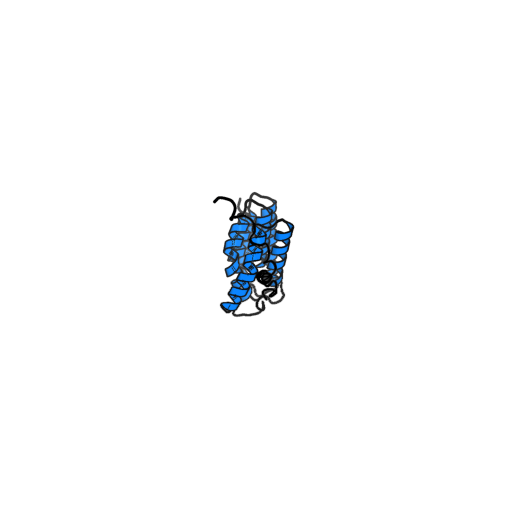8.50 165 ILE A O 1
ATOM 1263 N N . ASP A 1 166 ? 12.038 -11.210 1.354 1.00 76.19 166 ASP A N 1
ATOM 1264 C CA . ASP A 1 166 ? 12.844 -12.415 1.546 1.00 76.19 166 ASP A CA 1
ATOM 1265 C C . ASP A 1 166 ? 11.950 -13.598 1.997 1.00 76.19 166 ASP A C 1
ATOM 1267 O O . ASP A 1 166 ? 11.247 -13.468 3.006 1.00 76.19 166 ASP A O 1
ATOM 1271 N N . PRO A 1 167 ? 11.967 -14.761 1.311 1.00 70.81 167 PRO A N 1
ATOM 1272 C CA . PRO A 1 167 ? 11.205 -15.945 1.715 1.00 70.81 167 PRO A CA 1
ATOM 1273 C C . PRO A 1 167 ? 11.415 -16.371 3.178 1.00 70.81 167 PRO A C 1
ATOM 1275 O O . PRO A 1 167 ? 10.476 -16.854 3.812 1.00 70.81 167 PRO A O 1
ATOM 1278 N N . GLY A 1 168 ? 12.600 -16.143 3.758 1.00 77.06 168 GLY A N 1
ATOM 1279 C CA . GLY A 1 168 ? 12.878 -16.424 5.172 1.00 77.06 168 GLY A CA 1
ATOM 1280 C C . GLY A 1 168 ? 11.986 -15.637 6.143 1.00 77.06 168 GLY A C 1
ATOM 1281 O O . GLY A 1 168 ? 11.719 -16.093 7.255 1.00 77.06 168 GLY A O 1
ATOM 1282 N N . ARG A 1 169 ? 11.445 -14.491 5.711 1.00 81.44 169 ARG A N 1
ATOM 1283 C CA . ARG A 1 169 ? 10.537 -13.644 6.502 1.00 81.44 169 ARG A CA 1
ATOM 1284 C C . ARG A 1 169 ? 9.112 -14.181 6.567 1.00 81.44 169 ARG A C 1
ATOM 1286 O O . ARG A 1 169 ? 8.381 -13.824 7.488 1.00 81.44 169 ARG A O 1
ATOM 1293 N N . VAL A 1 170 ? 8.712 -15.069 5.655 1.00 81.88 170 VAL A N 1
ATOM 1294 C CA . VAL A 1 170 ? 7.363 -15.663 5.660 1.00 81.88 170 VAL A CA 1
ATOM 1295 C C . VAL A 1 170 ? 7.110 -16.413 6.968 1.00 81.88 170 VAL A C 1
ATOM 1297 O O . VAL A 1 170 ? 6.053 -16.252 7.576 1.00 81.88 170 VAL A O 1
ATOM 1300 N N . GLY A 1 171 ? 8.102 -17.165 7.458 1.00 82.19 171 GLY A N 1
ATOM 1301 C CA . GLY A 1 171 ? 7.997 -17.880 8.732 1.00 82.19 171 GLY A CA 1
ATOM 1302 C C . GLY A 1 171 ? 7.816 -16.950 9.937 1.00 82.19 171 GLY A C 1
ATOM 1303 O O . GLY A 1 171 ? 7.060 -17.270 10.852 1.00 82.19 171 GLY A O 1
ATOM 1304 N N . GLU A 1 172 ? 8.458 -15.777 9.930 1.00 85.19 172 GLU A N 1
ATOM 1305 C CA . GLU A 1 172 ? 8.273 -14.755 10.971 1.00 85.19 172 GLU A CA 1
ATOM 1306 C C . GLU A 1 172 ? 6.850 -14.189 10.954 1.00 85.19 172 GLU A C 1
ATOM 1308 O O . GLU A 1 172 ? 6.233 -14.047 12.007 1.00 85.19 172 GLU A O 1
ATOM 1313 N N . MET A 1 173 ? 6.306 -13.916 9.766 1.00 83.62 173 MET A N 1
ATOM 1314 C CA . MET A 1 173 ? 4.941 -13.410 9.611 1.00 83.62 173 MET A CA 1
ATOM 1315 C C . MET A 1 173 ? 3.896 -14.427 10.081 1.00 83.62 173 MET A C 1
ATOM 1317 O O . MET A 1 173 ? 2.951 -14.053 10.769 1.00 83.62 173 MET A O 1
ATOM 1321 N N . VAL A 1 174 ? 4.059 -15.707 9.724 1.00 86.19 174 VAL A N 1
ATOM 1322 C CA . VAL A 1 174 ? 3.154 -16.782 10.165 1.00 86.19 174 VAL A CA 1
ATOM 1323 C C . VAL A 1 174 ? 3.199 -16.928 11.684 1.00 86.19 174 VAL A C 1
ATOM 1325 O O . VAL A 1 174 ? 2.146 -16.990 12.314 1.00 86.19 174 VAL A O 1
ATOM 1328 N N . ARG A 1 175 ? 4.397 -16.913 12.284 1.00 87.56 175 ARG A N 1
ATOM 1329 C CA . ARG A 1 175 ? 4.553 -16.969 13.744 1.00 87.56 175 ARG A CA 1
ATOM 1330 C C . ARG A 1 175 ? 3.869 -15.788 14.431 1.00 87.56 175 ARG A C 1
ATOM 1332 O O . ARG A 1 175 ? 3.134 -15.998 15.383 1.00 87.56 175 ARG A O 1
ATOM 1339 N N . HIS A 1 176 ? 4.044 -14.574 13.908 1.00 87.06 176 HIS A N 1
ATOM 1340 C CA . HIS A 1 176 ? 3.396 -13.371 14.446 1.00 87.06 176 HIS A CA 1
ATOM 1341 C C . HIS A 1 176 ? 1.865 -13.438 14.401 1.00 87.06 176 HIS A C 1
ATOM 1343 O O . HIS A 1 176 ? 1.202 -12.928 15.294 1.00 87.06 176 HIS A O 1
ATOM 1349 N N . LEU A 1 177 ? 1.284 -14.060 13.371 1.00 86.75 177 LEU A N 1
ATOM 1350 C CA . LEU A 1 177 ? -0.168 -14.247 13.293 1.00 86.75 177 LEU A CA 1
ATOM 1351 C C . LEU A 1 177 ? -0.680 -15.346 14.235 1.00 86.75 177 LEU A C 1
ATOM 1353 O O . LEU A 1 177 ? -1.819 -15.262 14.686 1.00 86.75 177 LEU A O 1
ATOM 1357 N N . ALA A 1 178 ? 0.132 -16.370 14.512 1.00 85.56 178 ALA A N 1
ATOM 1358 C CA . ALA A 1 178 ? -0.211 -17.437 15.453 1.00 85.56 178 ALA A CA 1
ATOM 1359 C C . ALA A 1 178 ? -0.102 -16.981 16.919 1.00 85.56 178 ALA A C 1
ATOM 1361 O O . ALA A 1 178 ? -0.914 -17.380 17.750 1.00 85.56 178 ALA A O 1
ATOM 1362 N N . GLU A 1 179 ? 0.881 -16.132 17.214 1.00 86.19 179 GLU A N 1
ATOM 1363 C CA . GLU A 1 179 ? 1.193 -15.606 18.544 1.00 86.19 179 GLU A CA 1
ATOM 1364 C C . GLU A 1 179 ? 1.256 -14.068 18.486 1.00 86.19 179 GLU A C 1
ATOM 1366 O O . GLU A 1 179 ? 2.347 -13.491 18.536 1.00 86.19 179 GLU A O 1
ATOM 1371 N N . PRO A 1 180 ? 0.111 -13.375 18.319 1.00 71.00 180 PRO A N 1
ATOM 1372 C CA . PRO A 1 180 ? 0.111 -11.920 18.299 1.00 71.00 180 PRO A CA 1
ATOM 1373 C C . PRO A 1 180 ? 0.618 -11.391 19.652 1.00 71.00 180 PRO A C 1
ATOM 1375 O O . PRO A 1 180 ? 0.236 -11.936 20.693 1.00 71.00 180 PRO A O 1
ATOM 1378 N N . PRO A 1 181 ? 1.483 -10.358 19.664 1.00 69.38 181 PRO A N 1
ATOM 1379 C CA . PRO A 1 181 ? 1.939 -9.754 20.909 1.00 69.38 181 PRO A CA 1
ATOM 1380 C C . PRO A 1 181 ? 0.730 -9.261 21.711 1.00 69.38 181 PRO A C 1
ATOM 1382 O O . PRO A 1 181 ? -0.219 -8.732 21.128 1.00 69.38 181 PRO A O 1
ATOM 1385 N N . ALA A 1 182 ? 0.779 -9.509 23.021 1.00 65.56 182 ALA A N 1
ATOM 1386 C CA . ALA A 1 182 ? -0.247 -9.101 23.976 1.00 65.56 182 ALA A CA 1
ATOM 1387 C C . ALA A 1 182 ? -0.396 -7.578 24.060 1.00 65.56 182 ALA A C 1
ATOM 1389 O O . ALA A 1 182 ? 0.626 -6.874 23.872 1.00 65.56 182 ALA A O 1
#

Secondary structure (DSSP, 8-state):
----SS------------S--------TT----PPPTT-S---HHHHHHHHHHHHHHHHHHHHS-HHHHHHHHHHHHHHHTSTT--HHHHHHHHHHHHHHHHHHHT-SSHHHHHHHHHHHHHH-BHHHHHHHHHGGG-SSHHHHHHHHHHHHHHHHHHHHSS-BS-THHHHHHHHHHHS---

Mean predicted aligned error: 9.03 Å

pLDDT: mean 85.84, std 16.85, range [45.94, 98.56]

Sequence (182 aa):
MAERMRRITRLFPVLLTLAACVFSTPAFGQLESLPPTDKTVYSDADKQQINAYVTPRLGSIGNGETAARERARRELLVPLRRPGVSVAFRRAFRESSISTLTELASSTDDAVAINALLVLGEVADDPSRQVVQRYTADDRVAVRYAAIAAMTATFRSIDVASPAIDPGRVGEMVRHLAEPPA

Nearest PDB structures (foldseek):
  7q1e-assembly1_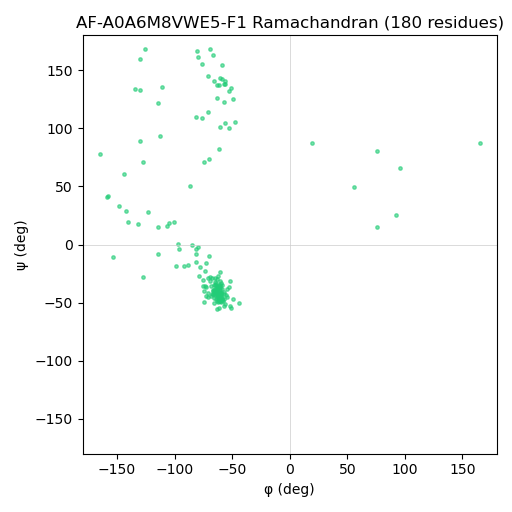D  TM=6.572E-01  e=3.024E-02  synthetic construct
  4xvp-assembly3_F  TM=4.967E-01  e=2.271E-02  synthetic construct
  7q1f-assembly2_T  TM=4.195E-01  e=1.010E-02  synthetic construct
  7p0h-assembly2_B  TM=4.423E-01  e=4.025E-02  synthetic construct
  6gwd-assembly1_H  TM=4.220E-01  e=1.044E-01  synthetic construct

Radius of gyration: 26.17 Å; Cα contacts (8 Å, |Δi|>4): 215; chains: 1; bounding box: 44×98×51 Å